Protein AF-A0A521Y8U2-F1 (afdb_monomer_lite)

Radius of gyration: 32.82 Å; chains: 1; bounding box: 102×71×73 Å

Sequence (240 aa):
MGIAAGAPAGLRVGASSNPREAGLLPSRQAVTSGGVRGSPVNWVDLVIVAIIAWSAFRAFRTGLIRELTALVAVIAGIFLAGALSDDLAANLDFLVEDQQTRNLAAFVAIFAGTLIVGQVLSAVMSDVAGLLLLGPLDHIAGAIFGLVQGVLIVQVLLIAVAVFPAAVSVSRAADDSRLAQFFMDSLPSVDRLLPQRFRDAAGQLDRWRELTSHLQPIPTQEQILPGVPKGQATPTAQPR

Structure (mmCIF, N/CA/C/O backbone):
data_AF-A0A521Y8U2-F1
#
_entry.id   AF-A0A521Y8U2-F1
#
loop_
_atom_site.group_PDB
_atom_site.id
_atom_site.type_symbol
_atom_site.label_atom_id
_atom_site.label_alt_id
_atom_site.label_comp_id
_atom_site.label_asym_id
_atom_site.label_entity_id
_atom_site.label_seq_id
_atom_site.pdbx_PDB_ins_code
_atom_site.Cartn_x
_atom_site.Cartn_y
_atom_site.Cartn_z
_atom_site.occupancy
_atom_site.B_iso_or_equiv
_atom_site.auth_seq_id
_atom_site.auth_comp_id
_atom_site.auth_asym_id
_atom_site.auth_atom_id
_atom_site.pdbx_PDB_model_num
ATOM 1 N N . MET A 1 1 ? 82.838 -50.869 -51.036 1.00 44.56 1 MET A N 1
ATOM 2 C CA . MET A 1 1 ? 82.860 -50.514 -49.598 1.00 44.56 1 MET A CA 1
ATOM 3 C C . MET A 1 1 ? 81.402 -50.337 -49.196 1.00 44.56 1 MET A C 1
ATOM 5 O O . MET A 1 1 ? 80.800 -49.395 -49.673 1.00 44.56 1 MET A O 1
ATOM 9 N N . GLY A 1 2 ? 80.694 -51.299 -48.595 1.00 43.28 2 GLY A N 1
ATOM 10 C CA . GLY A 1 2 ? 81.022 -52.024 -47.359 1.00 43.28 2 GLY A CA 1
ATOM 11 C C . GLY A 1 2 ? 80.845 -51.059 -46.172 1.00 43.28 2 GLY A C 1
ATOM 12 O O . GLY A 1 2 ? 81.476 -50.017 -46.204 1.00 43.28 2 GLY A O 1
ATOM 13 N N . ILE A 1 3 ? 80.046 -51.285 -45.127 1.00 46.16 3 ILE A N 1
ATOM 14 C CA . ILE A 1 3 ? 79.476 -52.516 -44.572 1.00 46.16 3 ILE A CA 1
ATOM 15 C C . ILE A 1 3 ? 78.247 -52.169 -43.695 1.00 46.16 3 ILE A C 1
ATOM 17 O O . ILE A 1 3 ? 78.208 -51.119 -43.065 1.00 46.16 3 ILE A O 1
ATOM 21 N N . ALA A 1 4 ? 77.271 -53.083 -43.734 1.00 42.34 4 ALA A N 1
ATOM 22 C CA . ALA A 1 4 ? 76.348 -53.589 -42.703 1.00 42.34 4 ALA A CA 1
ATOM 23 C C . ALA A 1 4 ? 76.324 -52.910 -41.307 1.00 42.34 4 ALA A C 1
ATOM 25 O O . ALA A 1 4 ? 77.351 -52.602 -40.721 1.00 42.34 4 ALA A O 1
ATOM 26 N N . ALA A 1 5 ? 75.135 -52.611 -40.774 1.00 52.03 5 ALA A N 1
ATOM 27 C CA . ALA A 1 5 ? 74.344 -53.489 -39.891 1.00 52.03 5 ALA A CA 1
ATOM 28 C C . ALA A 1 5 ? 75.012 -53.788 -38.536 1.00 52.03 5 ALA A C 1
ATOM 30 O O . ALA A 1 5 ? 76.056 -54.427 -38.469 1.00 52.03 5 ALA A O 1
ATOM 31 N N . GLY A 1 6 ? 74.345 -53.388 -37.451 1.00 41.06 6 GLY A N 1
ATOM 32 C CA . GLY A 1 6 ? 74.785 -53.692 -36.092 1.00 41.06 6 GLY A CA 1
ATOM 33 C C . GLY A 1 6 ? 73.794 -53.236 -35.027 1.00 41.06 6 GLY A C 1
ATOM 34 O O . GLY A 1 6 ? 74.057 -52.278 -34.311 1.00 41.06 6 GLY A O 1
ATOM 35 N N . ALA A 1 7 ? 72.661 -53.932 -34.916 1.00 54.72 7 ALA A N 1
ATOM 36 C CA . ALA A 1 7 ? 71.981 -54.083 -33.631 1.00 54.72 7 ALA A CA 1
ATOM 37 C C . ALA A 1 7 ? 72.705 -55.180 -32.827 1.00 54.72 7 ALA A C 1
ATOM 39 O O . ALA A 1 7 ? 73.089 -56.198 -33.406 1.00 54.72 7 ALA A O 1
ATOM 40 N N . PRO A 1 8 ? 72.908 -54.987 -31.517 1.00 54.44 8 PRO A N 1
ATOM 41 C CA . PRO A 1 8 ? 72.405 -55.965 -30.543 1.00 54.44 8 PRO A CA 1
ATOM 42 C C . PRO A 1 8 ? 71.780 -55.256 -29.323 1.00 54.44 8 PRO A C 1
ATOM 44 O O . PRO A 1 8 ? 72.271 -54.244 -28.844 1.00 54.44 8 PRO A O 1
ATOM 47 N N . ALA A 1 9 ? 70.569 -55.629 -28.918 1.00 48.88 9 ALA A N 1
ATOM 48 C CA . ALA A 1 9 ? 70.281 -56.709 -27.971 1.00 48.88 9 ALA A CA 1
ATOM 49 C C . ALA A 1 9 ? 70.660 -56.378 -26.515 1.00 48.88 9 ALA A C 1
ATOM 51 O O . ALA A 1 9 ? 71.828 -56.311 -26.155 1.00 48.88 9 ALA A O 1
ATOM 52 N N . GLY A 1 10 ? 69.626 -56.310 -25.671 1.00 47.53 10 GLY A N 1
ATOM 53 C CA . GLY A 1 10 ? 69.728 -56.664 -24.259 1.00 47.53 10 GLY A CA 1
ATOM 54 C C . GLY A 1 10 ? 69.694 -55.503 -23.274 1.00 47.53 10 GLY A C 1
ATOM 55 O O . GLY A 1 10 ? 70.733 -55.068 -22.806 1.00 47.53 10 GLY A O 1
ATOM 56 N N . LEU A 1 11 ? 68.493 -55.130 -22.823 1.00 48.47 11 LEU A N 1
ATOM 57 C CA . LEU A 1 11 ? 68.289 -54.903 -21.391 1.00 48.47 11 LEU A CA 1
ATOM 58 C C . LEU A 1 11 ? 66.843 -55.248 -21.002 1.00 48.47 11 LEU A C 1
ATOM 60 O O . LEU A 1 11 ? 65.928 -54.433 -21.045 1.00 48.47 11 LEU A O 1
ATOM 64 N N . ARG A 1 12 ? 66.644 -56.518 -20.639 1.00 55.03 12 ARG A N 1
ATOM 65 C CA . ARG A 1 12 ? 65.553 -56.954 -19.766 1.00 55.03 12 ARG A CA 1
ATOM 66 C C . ARG A 1 12 ? 66.009 -56.717 -18.330 1.00 55.03 12 ARG A C 1
ATOM 68 O O . ARG A 1 12 ? 66.769 -57.538 -17.840 1.00 55.03 12 ARG A O 1
ATOM 75 N N . VAL A 1 13 ? 65.532 -55.674 -17.656 1.00 57.41 13 VAL A N 1
ATOM 76 C CA . VAL A 1 13 ? 65.447 -55.618 -16.184 1.00 57.41 13 VAL A CA 1
ATOM 77 C C . VAL A 1 13 ? 64.330 -54.639 -15.834 1.00 57.41 13 VAL A C 1
ATOM 79 O O . VAL A 1 13 ? 64.362 -53.502 -16.287 1.00 57.41 13 VAL A O 1
ATOM 82 N N . GLY A 1 14 ? 63.357 -55.069 -15.026 1.00 46.09 14 GLY A N 1
ATOM 83 C CA . GLY A 1 14 ? 62.438 -54.133 -14.376 1.00 46.09 14 GLY A CA 1
ATOM 84 C C . GLY A 1 14 ? 60.982 -54.558 -14.241 1.00 46.09 14 GLY A C 1
ATOM 85 O O . GLY A 1 14 ? 60.123 -53.692 -14.150 1.00 46.09 14 GLY A O 1
ATOM 86 N N . ALA A 1 15 ? 60.679 -55.856 -14.172 1.00 50.66 15 ALA A N 1
ATOM 87 C CA . ALA A 1 15 ? 59.484 -56.277 -13.449 1.00 50.66 15 ALA A CA 1
ATOM 88 C C . ALA A 1 15 ? 59.708 -55.987 -11.952 1.00 50.66 15 ALA A C 1
ATOM 90 O O . ALA A 1 15 ? 60.232 -56.824 -11.224 1.00 50.66 15 ALA A O 1
ATOM 91 N N . SER A 1 16 ? 59.362 -54.778 -11.508 1.00 46.69 16 SER A N 1
ATOM 92 C CA . SER A 1 16 ? 59.125 -54.480 -10.095 1.00 46.69 16 SER A CA 1
ATOM 93 C C . SER A 1 16 ? 57.618 -54.474 -9.886 1.00 46.69 16 SER A C 1
ATOM 95 O O . SER A 1 16 ? 56.953 -53.442 -9.894 1.00 46.69 16 SER A O 1
ATOM 97 N N . SER A 1 17 ? 57.067 -55.678 -9.767 1.00 53.84 17 SER A N 1
ATOM 98 C CA . SER A 1 17 ? 55.794 -55.905 -9.101 1.00 53.84 17 SER A CA 1
ATOM 99 C C . SER A 1 17 ? 55.984 -55.524 -7.636 1.00 53.84 17 SER A C 1
ATOM 101 O O . SER A 1 17 ? 56.474 -56.335 -6.851 1.00 53.84 17 SER A O 1
ATOM 103 N N . ASN A 1 18 ? 55.665 -54.284 -7.276 1.00 49.38 18 ASN A N 1
ATOM 104 C CA . ASN A 1 18 ? 55.601 -53.869 -5.883 1.00 49.38 18 ASN A CA 1
ATOM 105 C C . ASN A 1 18 ? 54.194 -54.189 -5.340 1.00 49.38 18 ASN A C 1
ATOM 107 O O . ASN A 1 18 ? 53.246 -53.507 -5.719 1.00 49.38 18 ASN A O 1
ATOM 111 N N . PRO A 1 19 ? 54.008 -55.181 -4.447 1.00 57.91 19 PRO A N 1
ATOM 112 C CA . PRO A 1 19 ? 52.699 -55.509 -3.879 1.00 57.91 19 PRO A CA 1
ATOM 113 C C . PRO A 1 19 ? 52.304 -54.584 -2.712 1.00 57.91 19 PRO A C 1
ATOM 115 O O . PRO A 1 19 ? 51.353 -54.873 -1.994 1.00 57.91 19 PRO A O 1
ATOM 118 N N . ARG A 1 20 ? 53.034 -53.484 -2.478 1.00 52.94 20 ARG A N 1
ATOM 119 C CA . ARG A 1 20 ? 52.815 -52.566 -1.344 1.00 52.94 20 ARG A CA 1
ATOM 120 C C . ARG A 1 20 ? 51.896 -51.380 -1.642 1.00 52.94 20 ARG A C 1
ATOM 122 O O . ARG A 1 20 ? 51.814 -50.473 -0.826 1.00 52.94 20 ARG A O 1
ATOM 129 N N . GLU A 1 21 ? 51.170 -51.410 -2.756 1.00 52.41 21 GLU A N 1
ATOM 130 C CA . GLU A 1 21 ? 49.983 -50.559 -2.955 1.00 52.41 21 GLU A CA 1
ATOM 131 C C . GLU A 1 21 ? 48.679 -51.289 -2.575 1.00 52.41 21 GLU A C 1
ATOM 133 O O . GLU A 1 21 ? 47.577 -50.771 -2.739 1.00 52.41 21 GLU A O 1
ATOM 138 N N . ALA A 1 22 ? 48.793 -52.487 -1.990 1.00 55.47 22 ALA A N 1
ATOM 139 C CA . ALA A 1 22 ? 47.724 -53.112 -1.227 1.00 55.47 22 ALA A CA 1
ATOM 140 C C . ALA A 1 22 ? 47.644 -52.462 0.163 1.00 55.47 22 ALA A C 1
ATOM 142 O O . ALA A 1 22 ? 48.232 -52.942 1.129 1.00 55.47 22 ALA A O 1
ATOM 143 N N . GLY A 1 23 ? 46.913 -51.353 0.251 1.00 56.72 23 GLY A N 1
ATOM 144 C CA . GLY A 1 23 ? 46.530 -50.765 1.530 1.00 56.72 23 GLY A CA 1
ATOM 145 C C . GLY A 1 23 ? 46.793 -49.276 1.605 1.00 56.72 23 GLY A C 1
ATOM 146 O O . GLY A 1 23 ? 47.809 -48.865 2.143 1.00 56.72 23 GLY A O 1
ATOM 147 N N . LEU A 1 24 ? 45.834 -48.496 1.103 1.00 50.84 24 LEU A N 1
ATOM 148 C CA . LEU A 1 24 ? 45.362 -47.238 1.690 1.00 50.84 24 LEU A CA 1
ATOM 149 C C . LEU A 1 24 ? 44.092 -46.831 0.933 1.00 50.84 24 LEU A C 1
ATOM 151 O O . LEU A 1 24 ? 44.055 -45.886 0.153 1.00 50.84 24 LEU A O 1
ATOM 155 N N . LEU A 1 25 ? 43.025 -47.584 1.190 1.00 59.09 25 LEU A N 1
ATOM 156 C CA . LEU A 1 25 ? 41.655 -47.125 0.988 1.00 59.09 25 LEU A CA 1
ATOM 157 C C . LEU A 1 25 ? 41.144 -46.648 2.356 1.00 59.09 25 LEU A C 1
ATOM 159 O O . LEU A 1 25 ? 40.490 -47.431 3.047 1.00 59.09 25 LEU A O 1
ATOM 163 N N . PRO A 1 26 ? 41.416 -45.407 2.802 1.00 52.75 26 PRO A N 1
ATOM 164 C CA . PRO A 1 26 ? 40.577 -44.792 3.803 1.00 52.75 26 PRO A CA 1
ATOM 165 C C . PRO A 1 26 ? 39.400 -44.106 3.101 1.00 52.75 26 PRO A C 1
ATOM 167 O O . PRO A 1 26 ? 39.537 -43.115 2.390 1.00 52.75 26 PRO A O 1
ATOM 170 N N . SER A 1 27 ? 38.224 -44.658 3.381 1.00 52.47 27 SER A N 1
ATOM 171 C CA . SER A 1 27 ? 37.026 -43.873 3.670 1.00 52.47 27 SER A CA 1
ATOM 172 C C . SER A 1 27 ? 36.307 -43.233 2.480 1.00 52.47 27 SER A C 1
ATOM 174 O O . SER A 1 27 ? 36.381 -42.035 2.215 1.00 52.47 27 SER A O 1
ATOM 176 N N . ARG A 1 28 ? 35.383 -44.025 1.913 1.00 60.38 28 ARG A N 1
ATOM 177 C CA . ARG A 1 28 ? 34.007 -43.533 1.725 1.00 60.38 28 ARG A CA 1
ATOM 178 C C . ARG A 1 28 ? 33.637 -42.641 2.921 1.00 60.38 28 ARG A C 1
ATOM 180 O O . ARG A 1 28 ? 33.834 -43.061 4.055 1.00 60.38 28 ARG A O 1
ATOM 187 N N . GLN A 1 29 ? 33.000 -41.507 2.634 1.00 54.56 29 GLN A N 1
ATOM 188 C CA . GLN A 1 29 ? 32.433 -40.530 3.576 1.00 54.56 29 GLN A CA 1
ATOM 189 C C . GLN A 1 29 ? 33.350 -39.358 3.960 1.00 54.56 29 GLN A C 1
ATOM 191 O O . GLN A 1 29 ? 33.829 -39.232 5.077 1.00 54.56 29 GLN A O 1
ATOM 196 N N . ALA A 1 30 ? 33.425 -38.397 3.045 1.00 47.88 30 ALA A N 1
ATOM 197 C CA . ALA A 1 30 ? 33.094 -37.022 3.395 1.00 47.88 30 ALA A CA 1
ATOM 198 C C . ALA A 1 30 ? 32.020 -36.538 2.414 1.00 47.88 30 ALA A C 1
ATOM 200 O O . ALA A 1 30 ? 32.200 -35.599 1.647 1.00 47.88 30 ALA A O 1
ATOM 201 N N . VAL A 1 31 ? 30.867 -37.215 2.458 1.00 53.53 31 VAL A N 1
ATOM 202 C CA . VAL A 1 31 ? 29.588 -36.526 2.282 1.00 53.53 31 VAL A CA 1
ATOM 203 C C . VAL A 1 31 ? 29.514 -35.587 3.481 1.00 53.53 31 VAL A C 1
ATOM 205 O O . VAL A 1 31 ? 28.915 -35.905 4.505 1.00 53.53 31 VAL A O 1
ATOM 208 N N . THR A 1 32 ? 30.241 -34.471 3.424 1.00 48.62 32 THR A N 1
ATOM 209 C CA . THR A 1 32 ? 29.887 -33.341 4.257 1.00 48.62 32 THR A CA 1
ATOM 210 C C . THR A 1 32 ? 28.539 -32.942 3.715 1.00 48.62 32 THR A C 1
ATOM 212 O O . THR A 1 32 ? 28.412 -32.461 2.591 1.00 48.62 32 THR A O 1
ATOM 215 N N . SER A 1 33 ? 27.516 -33.298 4.484 1.00 49.91 33 SER A N 1
ATOM 216 C CA . SER A 1 33 ? 26.191 -32.730 4.417 1.00 49.91 33 SER A CA 1
ATOM 217 C C . SER A 1 33 ? 26.365 -31.236 4.190 1.00 49.91 33 SER A C 1
ATOM 219 O O . SER A 1 33 ? 26.633 -30.484 5.128 1.00 49.91 33 SER A O 1
ATOM 221 N N . GLY A 1 34 ? 26.316 -30.827 2.918 1.00 44.22 34 GLY A N 1
ATOM 222 C CA . GLY A 1 34 ? 26.163 -29.445 2.525 1.00 44.22 34 GLY A CA 1
ATOM 223 C C . GLY A 1 34 ? 24.901 -29.048 3.241 1.00 44.22 34 GLY A C 1
ATOM 224 O O . GLY A 1 34 ? 23.846 -29.610 2.949 1.00 44.22 34 GLY A O 1
ATOM 225 N N . GLY A 1 35 ? 25.097 -28.264 4.302 1.00 43.69 35 GLY A N 1
ATOM 226 C CA . GLY A 1 35 ? 24.120 -28.096 5.355 1.00 43.69 35 GLY A CA 1
ATOM 227 C C . GLY A 1 35 ? 22.765 -27.769 4.772 1.00 43.69 35 GLY A C 1
ATOM 228 O O . GLY A 1 35 ? 22.657 -27.300 3.639 1.00 43.69 35 GLY A O 1
ATOM 229 N N . VAL A 1 36 ? 21.738 -27.990 5.581 1.00 51.97 36 VAL A N 1
ATOM 230 C CA . VAL A 1 36 ? 20.443 -27.348 5.413 1.00 51.97 36 VAL A CA 1
ATOM 231 C C . VAL A 1 36 ? 20.705 -25.844 5.251 1.00 51.97 36 VAL A C 1
ATOM 233 O O . VAL A 1 36 ? 20.705 -25.088 6.217 1.00 51.97 36 VAL A O 1
ATOM 236 N N . ARG A 1 37 ? 20.994 -25.392 4.024 1.00 52.31 37 ARG A N 1
ATOM 237 C CA . ARG A 1 37 ? 20.845 -24.013 3.614 1.00 52.31 37 ARG A CA 1
ATOM 238 C C . ARG A 1 37 ? 19.339 -23.891 3.618 1.00 52.31 37 ARG A C 1
ATOM 240 O O . ARG A 1 37 ? 18.692 -24.178 2.615 1.00 52.31 37 ARG A O 1
ATOM 247 N N . GLY A 1 38 ? 18.774 -23.574 4.785 1.00 51.84 38 GLY A N 1
ATOM 248 C CA . GLY A 1 38 ? 17.487 -22.904 4.807 1.00 51.84 38 GLY A CA 1
ATOM 249 C C . GLY A 1 38 ? 17.629 -21.819 3.757 1.00 51.84 38 GLY A C 1
ATOM 250 O O . GLY A 1 38 ? 18.583 -21.043 3.839 1.00 51.84 38 GLY A O 1
ATOM 251 N N . SER A 1 39 ? 16.836 -21.915 2.689 1.00 61.16 39 SER A N 1
ATOM 252 C CA . SER A 1 39 ? 16.869 -20.978 1.568 1.00 61.16 39 SER A CA 1
ATOM 253 C C . SER A 1 39 ? 17.020 -19.585 2.174 1.00 61.16 39 SER A C 1
ATOM 255 O O . SER A 1 39 ? 16.144 -19.236 2.974 1.00 61.16 39 SER A O 1
ATOM 257 N N . PRO A 1 40 ? 18.160 -18.889 1.963 1.00 67.38 40 PRO A N 1
ATOM 258 C CA . PRO A 1 40 ? 18.440 -17.651 2.673 1.00 67.38 40 PRO A CA 1
ATOM 259 C C . PRO A 1 40 ? 17.230 -16.756 2.475 1.00 67.38 40 PRO A C 1
ATOM 261 O O . PRO A 1 40 ? 16.800 -16.579 1.337 1.00 67.38 40 PRO A O 1
ATOM 264 N N . VAL A 1 41 ? 16.627 -16.318 3.586 1.00 67.00 41 VAL A N 1
ATOM 265 C CA . VAL A 1 41 ? 15.416 -15.496 3.561 1.00 67.00 41 VAL A CA 1
ATOM 266 C C . VAL A 1 41 ? 15.619 -14.397 2.533 1.00 67.00 41 VAL A C 1
ATOM 268 O O . VAL A 1 41 ? 16.603 -13.653 2.600 1.00 67.00 41 VAL A O 1
ATOM 271 N N . ASN A 1 42 ? 14.757 -14.373 1.519 1.00 82.00 42 ASN A N 1
ATOM 272 C CA . ASN A 1 42 ? 14.930 -13.431 0.435 1.00 82.00 42 ASN A CA 1
ATOM 273 C C . ASN A 1 42 ? 14.724 -12.028 1.017 1.00 82.00 42 ASN A C 1
ATOM 275 O O . ASN A 1 42 ? 13.844 -11.811 1.852 1.00 82.00 42 ASN A O 1
ATOM 279 N N . TRP A 1 43 ? 15.539 -11.062 0.607 1.00 82.94 43 TRP A N 1
ATOM 280 C CA . TRP A 1 43 ? 15.374 -9.685 1.065 1.00 82.94 43 TRP A CA 1
ATOM 281 C C . TRP A 1 43 ? 13.984 -9.137 0.688 1.00 82.94 43 TRP A C 1
ATOM 283 O O . TRP A 1 43 ? 13.432 -8.332 1.434 1.00 82.94 43 TRP A O 1
ATOM 293 N N . VAL A 1 44 ? 13.379 -9.639 -0.398 1.00 81.56 44 VAL A N 1
ATOM 294 C CA . VAL A 1 44 ? 11.985 -9.357 -0.775 1.00 81.56 44 VAL A CA 1
ATOM 295 C C . VAL A 1 44 ? 11.005 -9.899 0.266 1.00 81.56 44 VAL A C 1
ATOM 297 O O . VAL A 1 44 ? 10.099 -9.173 0.665 1.00 81.56 44 VAL A O 1
ATOM 300 N N . ASP A 1 45 ? 11.215 -11.116 0.782 1.00 85.00 45 ASP A N 1
ATOM 301 C CA . ASP A 1 45 ? 10.374 -11.680 1.849 1.00 85.00 45 ASP A CA 1
ATOM 302 C C . ASP A 1 45 ? 10.420 -10.791 3.101 1.00 85.00 45 ASP A C 1
ATOM 304 O O . ASP A 1 45 ? 9.387 -10.509 3.711 1.00 85.00 45 ASP A O 1
ATOM 308 N N . LEU A 1 46 ? 11.611 -10.296 3.460 1.00 87.50 46 LEU A N 1
ATOM 309 C CA . LEU A 1 46 ? 11.789 -9.398 4.602 1.00 87.50 46 LEU A CA 1
ATOM 310 C C . LEU A 1 46 ? 11.044 -8.070 4.403 1.00 87.50 46 LEU A C 1
ATOM 312 O O . LEU A 1 46 ? 10.392 -7.592 5.332 1.00 87.50 46 LEU A O 1
ATOM 316 N N . VAL A 1 47 ? 11.109 -7.490 3.201 1.00 88.50 47 VAL A N 1
ATOM 317 C CA . VAL A 1 47 ? 10.393 -6.250 2.859 1.00 88.50 47 VAL A CA 1
ATOM 318 C C . VAL A 1 47 ? 8.879 -6.459 2.899 1.00 88.50 47 VAL A C 1
ATOM 320 O O . VAL A 1 47 ? 8.171 -5.640 3.484 1.00 88.50 47 VAL A O 1
ATOM 323 N N . ILE A 1 48 ? 8.377 -7.567 2.349 1.00 88.62 48 ILE A N 1
ATOM 324 C CA . ILE A 1 48 ? 6.950 -7.919 2.377 1.00 88.62 48 ILE A CA 1
ATOM 325 C C . ILE A 1 48 ? 6.450 -8.005 3.821 1.00 88.62 48 ILE A C 1
ATOM 327 O O . ILE A 1 48 ? 5.470 -7.349 4.186 1.00 88.62 48 ILE A O 1
ATOM 331 N N . VAL A 1 49 ? 7.149 -8.774 4.660 1.00 90.88 49 VAL A N 1
ATOM 332 C CA . VAL A 1 49 ? 6.790 -8.931 6.074 1.00 90.88 49 VAL A CA 1
ATOM 333 C C . VAL A 1 49 ? 6.852 -7.588 6.799 1.00 90.88 49 VAL A C 1
ATOM 335 O O . VAL A 1 49 ? 5.947 -7.280 7.572 1.00 90.88 49 VAL A O 1
ATOM 338 N N . ALA A 1 50 ? 7.866 -6.762 6.524 1.00 92.81 50 ALA A N 1
ATOM 339 C CA . ALA A 1 50 ? 7.994 -5.440 7.125 1.00 92.81 50 ALA A CA 1
ATOM 340 C C . ALA A 1 50 ? 6.817 -4.519 6.765 1.00 92.81 50 ALA A C 1
ATOM 342 O O . ALA A 1 50 ? 6.262 -3.877 7.657 1.00 92.81 50 ALA A O 1
ATOM 343 N N . ILE A 1 51 ? 6.393 -4.484 5.496 1.00 93.00 51 ILE A N 1
ATOM 344 C CA . ILE A 1 51 ? 5.252 -3.669 5.046 1.00 93.00 51 ILE A CA 1
ATOM 345 C C . ILE A 1 51 ? 3.959 -4.125 5.729 1.00 93.00 51 ILE A C 1
ATOM 347 O O . ILE A 1 51 ? 3.225 -3.297 6.274 1.00 93.00 51 ILE A O 1
ATOM 351 N N . ILE A 1 52 ? 3.689 -5.434 5.742 1.00 92.62 52 ILE A N 1
ATOM 352 C CA . ILE A 1 52 ? 2.469 -5.992 6.343 1.00 92.62 52 ILE A CA 1
ATOM 353 C C . ILE A 1 52 ? 2.448 -5.736 7.854 1.00 92.62 52 ILE A C 1
ATOM 355 O O . ILE A 1 52 ? 1.451 -5.238 8.381 1.00 92.62 52 ILE A O 1
ATOM 359 N N . ALA A 1 53 ? 3.553 -6.025 8.546 1.00 93.75 53 ALA A N 1
ATOM 360 C CA . ALA A 1 53 ? 3.668 -5.822 9.986 1.00 93.75 53 ALA A CA 1
ATOM 361 C C . ALA A 1 53 ? 3.530 -4.340 10.361 1.00 93.75 53 ALA A C 1
ATOM 363 O O . ALA A 1 53 ? 2.812 -4.006 11.305 1.00 93.75 53 ALA A O 1
ATOM 364 N N . TRP A 1 54 ? 4.166 -3.446 9.599 1.00 94.25 54 TRP A N 1
ATOM 365 C CA . TRP A 1 54 ? 4.052 -2.006 9.810 1.00 94.25 54 TRP A CA 1
ATOM 366 C C . TRP A 1 54 ? 2.622 -1.506 9.593 1.00 94.25 54 TRP A C 1
ATOM 368 O O . TRP A 1 54 ? 2.104 -0.758 10.424 1.00 94.25 54 TRP A O 1
ATOM 378 N N . SER A 1 55 ? 1.962 -1.953 8.520 1.00 92.69 55 SER A N 1
ATOM 379 C CA . SER A 1 55 ? 0.575 -1.587 8.217 1.00 92.69 55 SER A CA 1
ATOM 380 C C . SER A 1 55 ? -0.373 -2.031 9.334 1.00 92.69 55 SER A C 1
ATOM 382 O O . SER A 1 55 ? -1.130 -1.217 9.864 1.00 92.69 55 SER A O 1
ATOM 384 N N . ALA A 1 56 ? -0.263 -3.285 9.779 1.00 91.81 56 ALA A N 1
ATOM 385 C CA . ALA A 1 56 ? -1.058 -3.822 10.881 1.00 91.81 56 ALA A CA 1
ATOM 386 C C . ALA A 1 56 ? -0.826 -3.068 12.197 1.00 91.81 56 ALA A C 1
ATOM 388 O O . ALA A 1 56 ? -1.777 -2.697 12.885 1.00 91.81 56 ALA A O 1
ATOM 389 N N . PHE A 1 57 ? 0.437 -2.804 12.537 1.00 93.31 57 PHE A N 1
ATOM 390 C CA . PHE A 1 57 ? 0.798 -2.101 13.765 1.00 93.31 57 PHE A CA 1
ATOM 391 C C . PHE A 1 57 ? 0.299 -0.656 13.777 1.00 93.31 57 PHE A C 1
ATOM 393 O O . PHE A 1 57 ? -0.231 -0.177 14.784 1.00 93.31 57 PHE A O 1
ATOM 400 N N . ARG A 1 58 ? 0.438 0.045 12.648 1.00 92.44 58 ARG A N 1
ATOM 401 C CA . ARG A 1 58 ? -0.088 1.400 12.485 1.00 92.44 58 ARG A CA 1
ATOM 402 C C . ARG A 1 58 ? -1.606 1.397 12.624 1.00 92.44 58 ARG A C 1
ATOM 404 O O . ARG A 1 58 ? -2.139 2.197 13.386 1.00 92.44 58 ARG A O 1
ATOM 411 N N . ALA A 1 59 ? -2.294 0.488 11.943 1.00 89.50 59 ALA A N 1
ATOM 412 C CA . ALA A 1 59 ? -3.747 0.399 11.982 1.00 89.50 59 ALA A CA 1
ATOM 413 C C . ALA A 1 59 ? -4.282 0.055 13.377 1.00 89.50 59 ALA A C 1
ATOM 415 O O . ALA A 1 59 ? -5.248 0.668 13.829 1.00 89.50 59 ALA A O 1
ATOM 416 N N . PHE A 1 60 ? -3.588 -0.823 14.109 1.00 89.25 60 PHE A N 1
ATOM 417 C CA . PHE A 1 60 ? -3.896 -1.107 15.510 1.00 89.25 60 PHE A CA 1
ATOM 418 C C . PHE A 1 60 ? -3.904 0.165 16.361 1.00 89.25 60 PHE A C 1
ATOM 420 O O . PHE A 1 60 ? -4.806 0.358 17.162 1.00 89.25 60 PHE A O 1
ATOM 427 N N . ARG A 1 61 ? -2.931 1.065 16.167 1.00 88.31 61 ARG A N 1
ATOM 428 C CA . ARG A 1 61 ? -2.855 2.342 16.903 1.00 88.31 61 ARG A CA 1
ATOM 429 C C . ARG A 1 61 ? -3.886 3.378 16.465 1.00 88.31 61 ARG A C 1
ATOM 431 O O . ARG A 1 61 ? -4.088 4.355 17.176 1.00 88.31 61 ARG A O 1
ATOM 438 N N . THR A 1 62 ? -4.443 3.218 15.271 1.00 82.62 62 THR A N 1
ATOM 439 C CA . THR A 1 62 ? -5.218 4.265 14.603 1.00 82.62 62 THR A CA 1
ATOM 440 C C . THR A 1 62 ? -6.729 4.006 14.667 1.00 82.62 62 THR A C 1
ATOM 442 O O . THR A 1 62 ? -7.501 4.960 14.596 1.00 82.62 62 THR A O 1
ATOM 445 N N . GLY A 1 63 ? -7.143 2.747 14.839 1.00 86.50 63 GLY A N 1
ATOM 446 C CA . GLY A 1 63 ? -8.549 2.352 14.956 1.00 86.50 63 GLY A CA 1
ATOM 447 C C . GLY A 1 63 ? -9.207 1.989 13.620 1.00 86.50 63 GLY A C 1
ATOM 448 O O . GLY A 1 63 ? -8.657 2.234 12.540 1.00 86.50 63 GLY A O 1
ATOM 449 N N . LEU A 1 64 ? -10.399 1.391 13.684 1.00 86.31 64 LEU A N 1
ATOM 450 C CA . LEU A 1 64 ? -11.079 0.778 12.536 1.00 86.31 64 LEU A CA 1
ATOM 451 C C . LEU A 1 64 ? -11.499 1.798 11.475 1.00 86.31 64 LEU A C 1
ATOM 453 O O . LEU A 1 64 ? -11.259 1.601 10.288 1.00 86.31 64 LEU A O 1
ATOM 457 N N . ILE A 1 65 ? -12.149 2.886 11.885 1.00 83.88 65 ILE A N 1
ATOM 458 C CA . ILE A 1 65 ? -12.786 3.838 10.954 1.00 83.88 65 ILE A CA 1
ATOM 459 C C . ILE A 1 65 ? -11.748 4.548 10.093 1.00 83.88 65 ILE A C 1
ATOM 461 O O . ILE A 1 65 ? -11.913 4.731 8.880 1.00 83.88 65 ILE A O 1
ATOM 465 N N . ARG A 1 66 ? -10.636 4.903 10.733 1.00 85.12 66 ARG A N 1
ATOM 466 C CA . ARG A 1 66 ? -9.510 5.521 10.062 1.00 85.12 66 ARG A CA 1
ATOM 467 C C . ARG A 1 66 ? -8.899 4.538 9.055 1.00 85.12 66 ARG A C 1
ATOM 469 O O . ARG A 1 66 ? -8.652 4.911 7.906 1.00 85.12 66 ARG A O 1
ATOM 476 N N . GLU A 1 67 ? -8.772 3.266 9.424 1.00 90.44 67 GLU A N 1
ATOM 477 C CA . GLU A 1 67 ? -8.258 2.234 8.522 1.00 90.44 67 GLU A CA 1
ATOM 478 C C . GLU A 1 67 ? -9.199 1.911 7.352 1.00 90.44 67 GLU A C 1
ATOM 480 O O . GLU A 1 67 ? -8.730 1.761 6.230 1.00 90.44 67 GLU A O 1
ATOM 485 N N . LEU A 1 68 ? -10.519 1.892 7.552 1.00 87.62 68 LEU A N 1
ATOM 486 C CA . LEU A 1 68 ? -11.489 1.711 6.462 1.00 87.62 68 LEU A CA 1
ATOM 487 C C . LEU A 1 68 ? -11.349 2.794 5.387 1.00 87.62 68 LEU A C 1
ATOM 489 O O . LEU A 1 68 ? -11.379 2.504 4.192 1.00 87.62 68 LEU A O 1
ATOM 493 N N . THR A 1 69 ? -11.145 4.042 5.808 1.00 88.62 69 THR A N 1
ATOM 494 C CA . THR A 1 69 ? -10.928 5.161 4.880 1.00 88.62 69 THR A CA 1
ATOM 495 C C . THR A 1 69 ? -9.598 5.016 4.137 1.00 88.62 69 THR A C 1
ATOM 497 O O . THR A 1 69 ? -9.525 5.257 2.932 1.00 88.62 69 THR A O 1
ATOM 500 N N . ALA A 1 70 ? -8.546 4.580 4.837 1.00 89.19 70 ALA A N 1
ATOM 501 C CA . ALA A 1 70 ? -7.241 4.328 4.232 1.00 89.19 70 ALA A CA 1
ATOM 502 C C . ALA A 1 70 ? -7.291 3.156 3.231 1.00 89.19 70 ALA A C 1
ATOM 504 O O . ALA A 1 70 ? -6.699 3.240 2.155 1.00 89.19 70 ALA A O 1
ATOM 505 N N . LEU A 1 71 ? -8.096 2.128 3.507 1.00 88.62 71 LEU A N 1
ATOM 506 C CA . LEU A 1 71 ? -8.334 1.013 2.594 1.00 88.62 71 LEU A CA 1
ATOM 507 C C . LEU A 1 71 ? -9.019 1.469 1.298 1.00 88.62 71 LEU A C 1
ATOM 509 O O . LEU A 1 71 ? -8.611 1.072 0.207 1.00 88.62 71 LEU A O 1
ATOM 513 N N . VAL A 1 72 ? -10.023 2.346 1.395 1.00 88.75 72 VAL A N 1
ATOM 514 C CA . VAL A 1 72 ? -10.647 2.963 0.211 1.00 88.75 72 VAL A CA 1
ATOM 515 C C . VAL A 1 72 ? -9.615 3.758 -0.589 1.00 88.75 72 VAL A C 1
ATOM 517 O O . VAL A 1 72 ? -9.617 3.698 -1.818 1.00 88.75 72 VAL A O 1
ATOM 520 N N . ALA A 1 73 ? -8.693 4.450 0.084 1.00 90.75 73 ALA A N 1
ATOM 521 C CA . ALA A 1 73 ? -7.614 5.161 -0.588 1.00 90.75 73 ALA A CA 1
ATOM 522 C C . ALA A 1 73 ? -6.603 4.226 -1.270 1.00 90.75 73 ALA A C 1
ATOM 524 O O . ALA A 1 73 ? -6.122 4.571 -2.346 1.00 90.75 73 ALA A O 1
ATOM 525 N N . VAL A 1 74 ? -6.319 3.038 -0.716 1.00 90.81 74 VAL A N 1
ATOM 526 C CA . VAL A 1 74 ? -5.538 2.003 -1.421 1.00 90.81 74 VAL A CA 1
ATOM 527 C C . VAL A 1 74 ? -6.230 1.631 -2.723 1.00 90.81 74 VAL A C 1
ATOM 529 O O . VAL A 1 74 ? -5.601 1.671 -3.778 1.00 90.81 74 VAL A O 1
ATOM 532 N N . ILE A 1 75 ? -7.529 1.324 -2.666 1.00 86.88 75 ILE A N 1
ATOM 533 C CA . ILE A 1 75 ? -8.309 0.964 -3.853 1.00 86.88 75 ILE A CA 1
ATOM 534 C C . ILE A 1 75 ? -8.254 2.105 -4.871 1.00 86.88 75 ILE A C 1
ATOM 536 O O . ILE A 1 75 ? -7.841 1.882 -6.005 1.00 86.88 75 ILE A O 1
ATOM 540 N N . ALA A 1 76 ? -8.584 3.334 -4.466 1.00 87.44 76 ALA A N 1
ATOM 541 C CA . ALA A 1 76 ? -8.514 4.510 -5.332 1.00 87.44 76 ALA A CA 1
ATOM 542 C C . ALA A 1 76 ? -7.111 4.710 -5.928 1.00 87.44 76 ALA A C 1
ATOM 544 O O . ALA A 1 76 ? -6.991 4.982 -7.120 1.00 87.44 76 ALA A O 1
ATOM 545 N N . GLY A 1 77 ? -6.059 4.499 -5.134 1.00 88.75 77 GLY A N 1
ATOM 546 C CA . GLY A 1 77 ? -4.666 4.566 -5.562 1.00 88.75 77 GLY A CA 1
ATOM 547 C C . GLY A 1 77 ? -4.332 3.577 -6.668 1.00 88.75 77 GLY A C 1
ATOM 548 O O . GLY A 1 77 ? -3.624 3.952 -7.594 1.00 88.75 77 GLY A O 1
ATOM 549 N N . ILE A 1 78 ? -4.879 2.358 -6.639 1.00 85.00 78 ILE A N 1
ATOM 550 C CA . ILE A 1 78 ? -4.702 1.377 -7.725 1.00 85.00 78 ILE A CA 1
ATOM 551 C C . ILE A 1 78 ? -5.268 1.928 -9.040 1.00 85.00 78 ILE A C 1
ATOM 553 O O . ILE A 1 78 ? -4.616 1.856 -10.084 1.00 85.00 78 ILE A O 1
ATOM 557 N N . PHE A 1 79 ? -6.471 2.511 -8.995 1.00 83.00 79 PHE A N 1
ATOM 5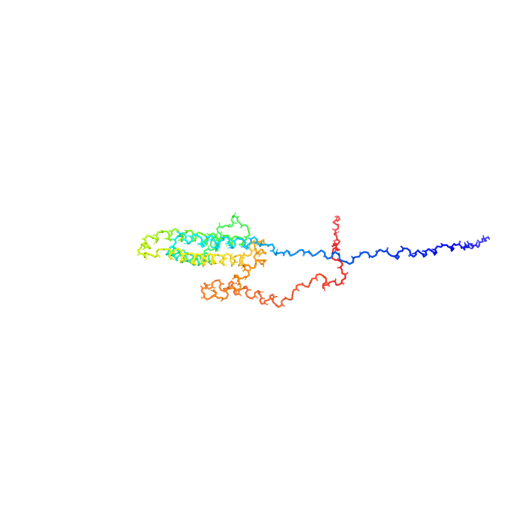58 C CA . PHE A 1 79 ? -7.100 3.100 -10.180 1.00 83.00 79 PHE A CA 1
ATOM 559 C C . PHE A 1 79 ? -6.354 4.338 -10.678 1.00 83.00 79 PHE A C 1
ATOM 561 O O . PHE A 1 79 ? -6.202 4.490 -11.889 1.00 83.00 79 PHE A O 1
ATOM 568 N N . LEU A 1 80 ? -5.918 5.211 -9.767 1.00 85.06 80 LEU A N 1
ATOM 569 C CA . LEU A 1 80 ? -5.234 6.459 -10.098 1.00 85.06 80 LEU A CA 1
ATOM 570 C C . LEU A 1 80 ? -3.833 6.193 -10.649 1.00 85.06 80 LEU A C 1
ATOM 572 O O . LEU A 1 80 ? -3.476 6.737 -11.690 1.00 85.06 80 LEU A O 1
ATOM 576 N N . ALA A 1 81 ? -3.076 5.301 -10.007 1.00 87.06 81 ALA A N 1
ATOM 577 C CA . ALA A 1 81 ? -1.748 4.906 -10.455 1.00 87.06 81 ALA A CA 1
ATOM 578 C C . ALA A 1 81 ? -1.800 4.260 -11.839 1.00 87.06 81 ALA A C 1
ATOM 580 O O . ALA A 1 81 ? -1.053 4.673 -12.714 1.00 87.06 81 ALA A O 1
ATOM 581 N N . GLY A 1 82 ? -2.737 3.338 -12.085 1.00 80.12 82 GLY A N 1
ATOM 582 C CA . GLY A 1 82 ? -2.908 2.729 -13.410 1.00 80.12 82 GLY A CA 1
ATOM 583 C C . GLY A 1 82 ? -3.553 3.637 -14.467 1.00 80.12 82 GLY A C 1
ATOM 584 O O . GLY A 1 82 ? -3.702 3.214 -15.609 1.00 80.12 82 GLY A O 1
ATOM 585 N N . ALA A 1 83 ? -4.016 4.837 -14.106 1.00 82.44 83 ALA A N 1
ATOM 586 C CA . ALA A 1 83 ? -4.550 5.816 -15.056 1.00 82.44 83 ALA A CA 1
ATOM 587 C C . ALA A 1 83 ? -3.535 6.897 -15.416 1.00 82.44 83 ALA A C 1
ATOM 589 O O . ALA A 1 83 ? -3.498 7.324 -16.560 1.00 82.44 83 ALA A O 1
ATOM 590 N N . LEU A 1 84 ? -2.756 7.345 -14.433 1.00 84.56 84 LEU A N 1
ATOM 591 C CA . LEU A 1 84 ? -1.864 8.494 -14.559 1.00 84.56 84 LEU A CA 1
ATOM 592 C C . LEU A 1 84 ? -0.393 8.088 -14.721 1.00 84.56 84 LEU A C 1
ATOM 594 O O . LEU A 1 84 ? 0.444 8.962 -14.933 1.00 84.56 84 LEU A O 1
ATOM 598 N N . SER A 1 85 ? -0.053 6.795 -14.598 1.00 85.56 85 SER A N 1
ATOM 599 C CA . SER A 1 85 ? 1.334 6.321 -14.709 1.00 85.56 85 SER A CA 1
ATOM 600 C C . SER A 1 85 ? 1.974 6.713 -16.028 1.00 85.56 85 SER A C 1
ATOM 602 O O . SER A 1 85 ? 3.123 7.137 -16.019 1.00 85.56 85 SER A O 1
ATOM 604 N N . ASP A 1 86 ? 1.239 6.612 -17.133 1.00 83.62 86 ASP A N 1
ATOM 605 C CA . ASP A 1 86 ? 1.774 6.864 -18.472 1.00 83.62 86 ASP A CA 1
ATOM 606 C C . ASP A 1 86 ? 2.033 8.363 -18.683 1.00 83.62 86 ASP A C 1
ATOM 608 O O . ASP A 1 86 ? 3.107 8.754 -19.145 1.00 83.62 86 ASP A O 1
ATOM 612 N N . ASP A 1 87 ? 1.098 9.208 -18.237 1.00 85.38 87 ASP A N 1
ATOM 613 C CA . ASP A 1 87 ? 1.232 10.666 -18.272 1.00 85.38 87 ASP A CA 1
ATOM 614 C C . ASP A 1 87 ? 2.405 11.138 -17.403 1.00 85.38 87 ASP A C 1
ATOM 616 O O . ASP A 1 87 ? 3.210 11.978 -17.816 1.00 85.38 87 ASP A O 1
ATOM 620 N N . LEU A 1 88 ? 2.545 10.592 -16.190 1.00 85.50 88 LEU A N 1
ATOM 621 C CA . LEU A 1 88 ? 3.652 10.951 -15.307 1.00 85.50 88 LEU A CA 1
ATOM 622 C C . LEU A 1 88 ? 4.987 10.405 -15.829 1.00 85.50 88 LEU A C 1
ATOM 624 O O . LEU A 1 88 ? 5.999 11.101 -15.751 1.00 85.50 88 LEU A O 1
ATOM 628 N N . ALA A 1 89 ? 4.998 9.202 -16.406 1.00 85.19 89 ALA A N 1
ATOM 629 C CA . ALA A 1 89 ? 6.189 8.626 -17.016 1.00 85.19 89 ALA A CA 1
ATOM 630 C C . ALA A 1 89 ? 6.683 9.467 -18.199 1.00 85.19 89 ALA A C 1
ATOM 632 O O . ALA A 1 89 ? 7.888 9.666 -18.321 1.00 85.19 89 ALA A O 1
ATOM 633 N N . ALA A 1 90 ? 5.793 10.026 -19.023 1.00 84.69 90 ALA A N 1
ATOM 634 C CA . ALA A 1 90 ? 6.186 10.917 -20.118 1.00 84.69 90 ALA A CA 1
ATOM 635 C C . ALA A 1 90 ? 6.929 12.175 -19.625 1.00 84.69 90 ALA A C 1
ATOM 637 O O . ALA A 1 90 ? 7.840 12.665 -20.288 1.00 84.69 90 ALA A O 1
ATOM 638 N N . ASN A 1 91 ? 6.595 12.669 -18.430 1.00 85.25 91 ASN A N 1
ATOM 639 C CA . ASN A 1 91 ? 7.255 13.830 -17.827 1.00 85.25 91 ASN A CA 1
ATOM 640 C C . ASN A 1 91 ? 8.604 13.498 -17.165 1.00 85.25 91 ASN A C 1
ATOM 642 O O . ASN A 1 91 ? 9.358 14.410 -16.836 1.00 85.25 91 ASN A O 1
ATOM 646 N N . LEU A 1 92 ? 8.926 12.217 -16.962 1.00 80.94 92 LEU A N 1
ATOM 647 C CA . LEU A 1 92 ? 10.150 11.755 -16.295 1.00 80.94 92 LEU A CA 1
ATOM 648 C C . LEU A 1 92 ? 11.265 11.358 -17.279 1.00 80.94 92 LEU A C 1
ATOM 650 O O . LEU A 1 92 ? 12.284 10.809 -16.858 1.00 80.94 92 LEU A O 1
ATOM 654 N N . ASP A 1 93 ? 11.086 11.625 -18.576 1.00 76.31 93 ASP A N 1
ATOM 655 C CA . ASP A 1 93 ? 12.007 11.230 -19.657 1.00 76.31 93 ASP A CA 1
ATOM 656 C C . ASP A 1 93 ? 13.437 11.764 -19.447 1.00 76.31 93 ASP A C 1
ATOM 658 O O . ASP A 1 93 ? 14.413 11.131 -19.826 1.00 76.31 93 ASP A O 1
ATOM 662 N N . PHE A 1 94 ? 13.570 12.894 -18.746 1.00 76.56 94 PHE A N 1
ATOM 663 C CA . PHE A 1 94 ? 14.854 13.519 -18.422 1.00 76.56 94 PHE A CA 1
ATOM 664 C C . PHE A 1 94 ? 15.587 12.895 -17.223 1.00 76.56 94 PHE A C 1
ATOM 666 O O . PHE A 1 94 ? 16.761 13.192 -17.006 1.00 76.56 94 PHE A O 1
ATOM 673 N N . LEU A 1 95 ? 14.894 12.094 -16.407 1.00 75.31 95 LEU A N 1
ATOM 674 C CA . LEU A 1 95 ? 15.404 11.582 -15.132 1.00 75.31 95 LEU A CA 1
ATOM 675 C C . LEU A 1 95 ? 15.741 10.084 -15.193 1.00 75.31 95 LEU A C 1
ATOM 677 O O . LEU A 1 95 ? 16.604 9.623 -14.447 1.00 75.31 95 LEU A O 1
ATOM 681 N N . VAL A 1 96 ? 15.052 9.324 -16.054 1.00 78.81 96 VAL A N 1
ATOM 682 C CA . VAL A 1 96 ? 15.205 7.867 -16.192 1.00 78.81 96 VAL A CA 1
ATOM 683 C C . VAL A 1 96 ? 15.201 7.472 -17.670 1.00 78.81 96 VAL A C 1
ATOM 685 O O . VAL A 1 96 ? 14.180 7.597 -18.350 1.00 78.81 96 VAL A O 1
ATOM 688 N N . GLU A 1 97 ? 16.338 6.950 -18.136 1.00 76.69 97 GLU A N 1
ATOM 689 C CA . GLU A 1 97 ? 16.554 6.536 -19.532 1.00 76.69 97 GLU A CA 1
ATOM 690 C C . GLU A 1 97 ? 15.789 5.253 -19.898 1.00 76.69 97 GLU A C 1
ATOM 692 O O . GLU A 1 97 ? 15.291 5.117 -21.013 1.00 76.69 97 GLU A O 1
ATOM 697 N N . ASP A 1 98 ? 15.664 4.311 -18.958 1.00 82.31 98 ASP A N 1
ATOM 698 C CA . ASP A 1 98 ? 14.954 3.053 -19.189 1.00 82.31 98 ASP A CA 1
ATOM 699 C C . ASP A 1 98 ? 13.433 3.227 -19.043 1.00 82.31 98 ASP A C 1
ATOM 701 O O . ASP A 1 98 ? 12.915 3.520 -17.960 1.00 82.31 98 ASP A O 1
ATOM 705 N N . GLN A 1 99 ? 12.702 3.000 -20.138 1.00 82.00 99 GLN A N 1
ATOM 706 C CA . GLN A 1 99 ? 11.247 3.182 -20.204 1.00 82.00 99 GLN A CA 1
ATOM 707 C C . GLN A 1 99 ? 10.496 2.327 -19.173 1.00 82.00 99 GLN A C 1
ATOM 709 O O . GLN A 1 99 ? 9.521 2.792 -18.581 1.00 82.00 99 GLN A O 1
ATOM 714 N N . GLN A 1 100 ? 10.935 1.084 -18.948 1.00 80.50 100 GLN A N 1
ATOM 715 C CA . GLN A 1 100 ? 10.284 0.178 -17.998 1.00 80.50 100 GLN A CA 1
ATOM 716 C C . GLN A 1 100 ? 10.445 0.700 -16.567 1.00 80.50 100 GLN A C 1
ATOM 718 O O . GLN A 1 100 ? 9.470 0.800 -15.820 1.00 80.50 100 GLN A O 1
ATOM 723 N N . THR A 1 101 ? 11.661 1.114 -16.209 1.00 83.75 101 THR A N 1
ATOM 724 C CA . THR A 1 101 ? 11.984 1.725 -14.912 1.00 83.75 101 THR A CA 1
ATOM 725 C C . THR A 1 101 ? 11.231 3.012 -14.677 1.00 83.75 101 THR A C 1
ATOM 727 O O . THR A 1 101 ? 10.730 3.237 -13.573 1.00 83.75 101 THR A O 1
ATOM 730 N N . ARG A 1 102 ? 11.071 3.825 -15.714 1.00 87.38 102 ARG A N 1
ATOM 731 C CA . ARG A 1 102 ? 10.296 5.055 -15.629 1.00 87.38 102 ARG A CA 1
ATOM 732 C C . ARG A 1 102 ? 8.814 4.798 -15.368 1.00 87.38 102 ARG A C 1
ATOM 734 O O . ARG A 1 102 ? 8.249 5.426 -14.475 1.00 87.38 102 ARG A O 1
ATOM 741 N N . ASN A 1 103 ? 8.209 3.856 -16.090 1.00 84.00 103 ASN A N 1
ATOM 742 C CA . ASN A 1 103 ? 6.805 3.488 -15.900 1.00 84.00 103 ASN A CA 1
ATOM 743 C C . ASN A 1 103 ? 6.559 2.914 -14.496 1.00 84.00 103 ASN A C 1
ATOM 745 O O . ASN A 1 103 ? 5.612 3.323 -13.820 1.00 84.00 103 ASN A O 1
ATOM 749 N N . LEU A 1 104 ? 7.451 2.036 -14.018 1.00 86.25 104 LEU A N 1
ATOM 750 C CA . LEU A 1 104 ? 7.385 1.505 -12.655 1.00 86.25 104 LEU A CA 1
ATOM 751 C C . LEU A 1 104 ? 7.489 2.625 -11.612 1.00 86.25 104 LEU A C 1
ATOM 753 O O . LEU A 1 104 ? 6.679 2.690 -10.687 1.00 86.25 104 LEU A O 1
ATOM 757 N N . ALA A 1 105 ? 8.470 3.518 -11.761 1.00 89.06 105 ALA A N 1
ATOM 758 C CA . ALA A 1 105 ? 8.682 4.625 -10.836 1.00 89.06 105 ALA A CA 1
ATOM 759 C C . ALA A 1 105 ? 7.477 5.576 -10.801 1.00 89.06 105 ALA A C 1
ATOM 761 O O . ALA A 1 105 ? 7.035 5.954 -9.716 1.00 89.06 105 ALA A O 1
ATOM 762 N N . ALA A 1 106 ? 6.908 5.914 -11.962 1.00 89.81 106 ALA A N 1
ATOM 763 C CA . ALA A 1 106 ? 5.714 6.747 -12.068 1.00 89.81 106 ALA A CA 1
ATOM 764 C C . ALA A 1 106 ? 4.507 6.100 -11.373 1.00 89.81 106 ALA A C 1
ATOM 766 O O . ALA A 1 106 ? 3.842 6.742 -10.556 1.00 89.81 106 ALA A O 1
ATOM 767 N N . PHE A 1 107 ? 4.265 4.812 -11.636 1.00 89.19 107 PHE A N 1
ATOM 768 C CA . PHE A 1 107 ? 3.194 4.057 -10.992 1.00 89.19 107 PHE A CA 1
ATOM 769 C C . PHE A 1 107 ? 3.348 4.049 -9.464 1.00 89.19 107 PHE A C 1
ATOM 771 O O . PHE A 1 107 ? 2.415 4.408 -8.741 1.00 89.19 107 PHE A O 1
ATOM 778 N N . VAL A 1 108 ? 4.538 3.696 -8.963 1.00 90.88 108 VAL A N 1
ATOM 779 C CA . VAL A 1 108 ? 4.828 3.655 -7.521 1.00 90.88 108 VAL A CA 1
ATOM 780 C C . VAL A 1 108 ? 4.689 5.042 -6.893 1.00 90.88 108 VAL A C 1
ATOM 782 O O . VAL A 1 108 ? 4.132 5.155 -5.802 1.00 90.88 108 VAL A O 1
ATOM 785 N N . ALA A 1 109 ? 5.133 6.100 -7.576 1.00 93.00 109 ALA A N 1
ATOM 786 C CA . ALA A 1 109 ? 5.026 7.471 -7.088 1.00 93.00 109 ALA A CA 1
ATOM 787 C C . ALA A 1 109 ? 3.565 7.923 -6.938 1.00 93.00 109 ALA A C 1
ATOM 789 O O . ALA A 1 109 ? 3.195 8.447 -5.886 1.00 93.00 109 ALA A O 1
ATOM 790 N N . ILE A 1 110 ? 2.716 7.680 -7.943 1.00 91.88 110 ILE A N 1
ATOM 791 C CA . ILE A 1 110 ? 1.286 8.031 -7.876 1.00 91.88 110 ILE A CA 1
ATOM 792 C C . ILE A 1 110 ? 0.580 7.201 -6.810 1.00 91.88 110 ILE A C 1
ATOM 794 O O . ILE A 1 110 ? -0.218 7.738 -6.036 1.00 91.88 110 ILE A O 1
ATOM 798 N N . PHE A 1 111 ? 0.885 5.904 -6.740 1.00 91.94 111 PHE A N 1
ATOM 799 C CA . PHE A 1 111 ? 0.303 5.026 -5.736 1.00 91.94 111 PHE A CA 1
ATOM 800 C C . PHE A 1 111 ? 0.662 5.507 -4.327 1.00 91.94 111 PHE A C 1
ATOM 802 O O . PHE A 1 111 ? -0.234 5.798 -3.536 1.00 91.94 111 PHE A O 1
ATOM 809 N N . ALA A 1 112 ? 1.952 5.703 -4.040 1.00 93.75 112 ALA A N 1
ATOM 810 C CA . ALA A 1 112 ? 2.429 6.204 -2.753 1.00 93.75 112 ALA A CA 1
ATOM 811 C C . ALA A 1 112 ? 1.851 7.588 -2.414 1.00 93.75 112 ALA A C 1
ATOM 813 O O . ALA A 1 112 ? 1.396 7.801 -1.289 1.00 93.75 112 ALA A O 1
ATOM 814 N N . GLY A 1 113 ? 1.800 8.506 -3.384 1.00 94.75 113 GLY A N 1
ATOM 815 C CA . GLY A 1 113 ? 1.173 9.818 -3.217 1.00 94.75 113 GLY A CA 1
ATOM 816 C C . GLY A 1 113 ? -0.305 9.707 -2.840 1.00 94.75 113 GLY A C 1
ATOM 817 O O . GLY A 1 113 ? -0.758 10.365 -1.902 1.00 94.75 113 GLY A O 1
ATOM 818 N N . THR A 1 114 ? -1.041 8.805 -3.491 1.00 92.94 114 THR A N 1
ATOM 819 C CA . THR A 1 114 ? -2.455 8.559 -3.178 1.00 92.94 114 THR A CA 1
ATOM 820 C C . THR A 1 114 ? -2.629 7.953 -1.788 1.00 92.94 114 THR A C 1
ATOM 822 O O . THR A 1 114 ? -3.540 8.356 -1.066 1.00 92.94 114 THR A O 1
ATOM 825 N N . LEU A 1 115 ? -1.736 7.051 -1.360 1.00 91.62 115 LEU A N 1
ATOM 826 C CA . LEU A 1 115 ? -1.748 6.527 0.009 1.00 91.62 115 LEU A CA 1
ATOM 827 C C . LEU A 1 115 ? -1.534 7.641 1.033 1.00 91.62 115 LEU A C 1
ATOM 829 O O . LEU A 1 115 ? -2.261 7.701 2.021 1.00 91.62 115 LEU A O 1
ATOM 833 N N . ILE A 1 116 ? -0.581 8.545 0.799 1.00 93.31 116 ILE A N 1
ATOM 834 C CA . ILE A 1 116 ? -0.318 9.676 1.700 1.00 93.31 116 ILE A CA 1
ATOM 835 C C . ILE A 1 116 ? -1.556 10.573 1.808 1.00 93.31 116 ILE A C 1
ATOM 837 O O . ILE A 1 116 ? -2.002 10.862 2.920 1.00 93.31 116 ILE A O 1
ATOM 841 N N . VAL A 1 117 ? -2.155 10.958 0.676 1.00 92.69 117 VAL A N 1
ATOM 842 C CA . VAL A 1 117 ? -3.398 11.752 0.651 1.00 92.69 117 VAL A CA 1
ATOM 843 C C . VAL A 1 117 ? -4.527 11.017 1.373 1.00 92.69 117 VAL A C 1
ATOM 845 O O . VAL A 1 117 ? -5.224 11.604 2.201 1.00 92.69 117 VAL A O 1
ATOM 848 N N . GLY A 1 118 ? -4.659 9.715 1.127 1.00 90.00 118 GLY A N 1
ATOM 849 C CA . GLY A 1 118 ? -5.598 8.838 1.810 1.00 90.00 118 GLY A CA 1
ATOM 850 C C . GLY A 1 118 ? -5.434 8.851 3.322 1.00 90.00 118 GLY A C 1
ATOM 851 O O . GLY A 1 118 ? -6.421 8.975 4.041 1.00 90.00 118 GLY A O 1
ATOM 852 N N . GLN A 1 119 ? -4.196 8.787 3.815 1.00 88.38 119 GLN A N 1
ATOM 853 C CA . GLN A 1 119 ? -3.897 8.812 5.247 1.00 88.38 119 GLN A CA 1
ATOM 854 C C . GLN A 1 119 ? -4.209 10.155 5.905 1.00 88.38 119 GLN A C 1
ATOM 856 O O . GLN A 1 119 ? -4.625 10.185 7.070 1.00 88.38 119 GLN A O 1
ATOM 861 N N . VAL A 1 120 ? -4.021 11.254 5.173 1.00 89.69 120 VAL A N 1
ATOM 862 C CA . VAL A 1 120 ? -4.419 12.594 5.617 1.00 89.69 120 VAL A CA 1
ATOM 863 C C . VAL A 1 120 ? -5.941 12.689 5.681 1.00 89.69 120 VAL A C 1
ATOM 865 O O . VAL A 1 120 ? -6.476 13.049 6.725 1.00 89.69 120 VAL A O 1
ATOM 868 N N . LEU A 1 121 ? -6.652 12.287 4.625 1.00 87.69 121 LEU A N 1
ATOM 869 C CA . LEU A 1 121 ? -8.120 12.308 4.586 1.00 87.69 121 LEU A CA 1
ATOM 870 C C . LEU A 1 121 ? -8.736 11.437 5.689 1.00 87.69 121 LEU A C 1
ATOM 872 O O . L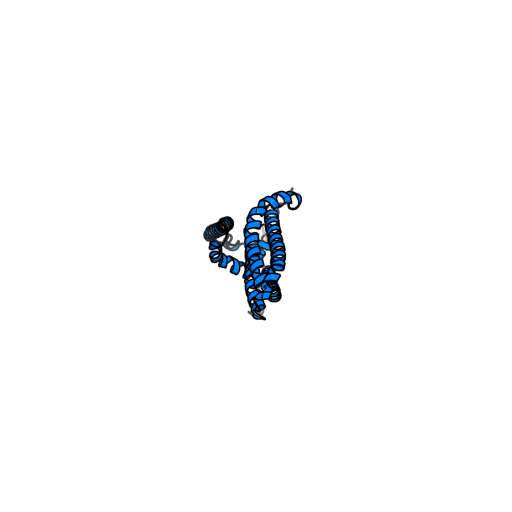EU A 1 121 ? -9.659 11.840 6.392 1.00 87.69 121 LEU A O 1
ATOM 876 N N . SER A 1 122 ? -8.159 10.257 5.873 1.00 86.25 122 SER A N 1
ATOM 877 C CA . SER A 1 122 ? -8.462 9.310 6.938 1.00 86.25 122 SER A CA 1
ATOM 878 C C . SER A 1 122 ? -8.298 9.944 8.332 1.00 86.25 122 SER A C 1
ATOM 880 O O . SER A 1 122 ? -9.157 9.758 9.191 1.00 86.25 122 SER A O 1
ATOM 882 N N . ALA A 1 123 ? -7.260 10.765 8.548 1.00 82.69 123 ALA A N 1
ATOM 883 C CA . ALA A 1 123 ? -7.069 11.524 9.792 1.00 82.69 123 ALA A CA 1
ATOM 884 C C . ALA A 1 123 ? -8.144 12.588 10.039 1.00 82.69 123 ALA A C 1
ATOM 886 O O . ALA A 1 123 ? -8.498 12.846 11.183 1.00 82.69 123 ALA A O 1
ATOM 887 N N . VAL A 1 124 ? -8.663 13.206 8.980 1.00 82.44 124 VAL A N 1
ATOM 888 C CA . VAL A 1 124 ? -9.722 14.216 9.105 1.00 82.44 124 VAL A CA 1
ATOM 889 C C . VAL A 1 124 ? -11.072 13.552 9.404 1.00 82.44 124 VAL A C 1
ATOM 891 O O . VAL A 1 124 ? -11.874 14.096 10.152 1.00 82.44 124 VAL A O 1
ATOM 894 N N . MET A 1 125 ? -11.326 12.347 8.879 1.00 74.06 125 MET A N 1
ATOM 895 C CA . MET A 1 125 ? -12.587 11.632 9.135 1.00 74.06 125 MET A CA 1
ATOM 896 C C . MET A 1 125 ? -12.689 11.002 10.528 1.00 74.06 125 MET A C 1
ATOM 898 O O . MET A 1 125 ? -13.795 10.688 10.974 1.00 74.06 125 MET A O 1
ATOM 902 N N . SER A 1 126 ? -11.575 10.825 11.246 1.00 66.56 126 SER A N 1
ATOM 903 C CA . SER A 1 126 ? -11.607 10.235 12.591 1.00 66.56 126 SER A CA 1
ATOM 904 C C . SER A 1 126 ? -12.334 11.084 13.641 1.00 66.56 126 SER A C 1
ATOM 906 O O . SER A 1 126 ? -12.729 10.535 14.665 1.00 66.56 126 SER A O 1
ATOM 908 N N . ASP A 1 127 ? -12.615 12.362 13.378 1.00 63.09 127 ASP A N 1
ATOM 909 C CA . ASP A 1 127 ? -13.394 13.203 14.300 1.00 63.09 127 ASP A CA 1
ATOM 910 C C . ASP A 1 127 ? -14.859 12.737 14.431 1.00 63.09 127 ASP A C 1
ATOM 912 O O . ASP A 1 127 ? -15.497 12.944 15.463 1.00 63.09 127 ASP A O 1
ATOM 916 N N . VAL A 1 128 ? -15.387 12.021 13.430 1.00 59.66 128 VAL A N 1
ATOM 917 C CA . VAL A 1 128 ? -16.753 11.458 13.444 1.00 59.66 128 VAL A CA 1
ATOM 918 C C . VAL A 1 128 ? -16.803 10.106 14.180 1.00 59.66 128 VAL A C 1
ATOM 920 O O . VAL A 1 128 ? -17.839 9.702 14.709 1.00 59.66 128 VAL A O 1
ATOM 923 N N . ALA A 1 129 ? -15.664 9.413 14.260 1.00 55.75 129 ALA A N 1
ATOM 924 C CA . ALA A 1 129 ? -15.521 8.071 14.825 1.00 55.75 129 ALA A CA 1
ATOM 925 C C . ALA A 1 129 ? -15.630 8.010 16.354 1.00 55.75 129 ALA A C 1
ATOM 927 O O . ALA A 1 129 ? -15.988 6.966 16.904 1.00 55.75 129 ALA A O 1
ATOM 928 N N . GLY A 1 130 ? -15.357 9.127 17.040 1.00 56.91 130 GLY A N 1
ATOM 929 C CA . GLY A 1 130 ? -15.405 9.221 18.503 1.00 56.91 130 GLY A CA 1
ATOM 930 C C . GLY A 1 130 ? -16.770 8.876 19.119 1.00 56.91 130 GLY A C 1
ATOM 931 O O . GLY A 1 130 ? -16.861 8.664 20.324 1.00 56.91 130 GLY A O 1
ATOM 932 N N . LEU A 1 131 ? -17.821 8.770 18.299 1.00 52.91 131 LEU A N 1
ATOM 933 C CA . LEU A 1 131 ? -19.189 8.459 18.714 1.00 52.91 131 LEU A CA 1
ATOM 934 C C . LEU A 1 131 ? -19.457 6.965 18.964 1.00 52.91 131 LEU A C 1
ATOM 936 O O . LEU A 1 131 ? -20.449 6.639 19.612 1.00 52.91 131 LEU A O 1
ATOM 940 N N . LEU A 1 132 ? -18.609 6.050 18.476 1.00 62.50 132 LEU A N 1
ATOM 941 C CA . LEU A 1 132 ? -18.915 4.610 18.501 1.00 62.50 132 LEU A CA 1
ATOM 942 C C . LEU A 1 132 ? -18.507 3.868 19.788 1.00 62.50 132 LEU A C 1
ATOM 944 O O . LEU A 1 132 ? -18.914 2.723 19.941 1.00 62.50 132 LEU A O 1
ATOM 948 N N . LEU A 1 133 ? -17.778 4.487 20.733 1.00 59.94 133 LEU A N 1
ATOM 949 C CA . LEU A 1 133 ? -17.449 3.916 22.064 1.00 59.94 133 LEU A CA 1
ATOM 950 C C . LEU A 1 133 ? -16.990 2.431 22.044 1.00 59.94 133 LEU A C 1
ATOM 952 O O . LEU A 1 133 ? -17.208 1.685 22.995 1.00 59.94 133 LEU A O 1
ATOM 956 N N . LEU A 1 134 ? -16.328 1.981 20.972 1.00 63.88 134 LEU A N 1
ATOM 957 C CA . LEU A 1 134 ? -16.003 0.563 20.736 1.00 63.88 134 LEU A CA 1
ATOM 958 C C . LEU A 1 134 ? -14.818 0.028 21.569 1.00 63.88 134 LEU A C 1
ATOM 960 O O . LEU A 1 134 ? -14.492 -1.158 21.496 1.00 63.88 134 LEU A O 1
ATOM 964 N N . GLY A 1 135 ? -14.180 0.864 22.393 1.00 74.12 135 GLY A N 1
ATOM 965 C CA . GLY A 1 135 ? -13.107 0.440 23.297 1.00 74.12 135 GLY A CA 1
ATOM 966 C C . GLY A 1 135 ? -11.953 -0.295 22.580 1.00 74.12 135 GLY A C 1
ATOM 967 O O . GLY A 1 135 ? -11.643 0.009 21.427 1.00 74.12 135 GLY A O 1
ATOM 968 N N . PRO A 1 136 ? -11.300 -1.281 23.226 1.00 81.62 136 PRO A N 1
ATOM 969 C CA . PRO A 1 136 ? -10.173 -2.027 22.647 1.00 81.62 136 PRO A CA 1
ATOM 970 C C . PRO A 1 136 ? -10.493 -2.798 21.353 1.00 81.62 136 PRO A C 1
ATOM 972 O O . PRO A 1 136 ? -9.580 -3.099 20.583 1.00 81.62 136 PRO A O 1
ATOM 975 N N . LEU A 1 137 ? -11.768 -3.117 21.094 1.00 85.19 137 LEU A N 1
ATOM 976 C CA . LEU A 1 137 ? -12.178 -3.847 19.888 1.00 85.19 137 LEU A CA 1
ATOM 977 C C . LEU A 1 137 ? -11.960 -3.029 18.611 1.00 85.19 137 LEU A C 1
ATOM 979 O O . LEU A 1 137 ? -11.630 -3.609 17.580 1.00 85.19 137 LEU A O 1
ATOM 983 N N . ASP A 1 138 ? -12.063 -1.701 18.688 1.00 87.12 138 ASP A N 1
ATOM 984 C CA . ASP A 1 138 ? -11.781 -0.803 17.561 1.00 87.12 138 ASP A CA 1
ATOM 985 C C . ASP A 1 138 ? -10.332 -0.941 17.063 1.00 87.12 138 ASP A C 1
ATOM 987 O O . ASP A 1 138 ? -10.071 -0.984 15.862 1.00 87.12 138 ASP A O 1
ATOM 991 N N . HIS A 1 139 ? -9.390 -1.109 17.991 1.00 87.81 139 HIS A N 1
ATOM 992 C CA . HIS A 1 139 ? -7.967 -1.233 17.684 1.00 87.81 139 HIS A CA 1
ATOM 993 C C . HIS A 1 139 ? -7.652 -2.609 17.087 1.00 87.81 139 HIS A C 1
ATOM 995 O O . HIS A 1 139 ? -6.892 -2.717 16.126 1.00 87.81 139 HIS A O 1
ATOM 1001 N N . ILE A 1 140 ? -8.273 -3.674 17.607 1.00 89.94 140 ILE A N 1
ATOM 1002 C CA . ILE A 1 140 ? -8.124 -5.032 17.057 1.00 89.94 140 ILE A CA 1
ATOM 1003 C C . ILE A 1 140 ? -8.703 -5.101 15.641 1.00 89.94 140 ILE A C 1
ATOM 1005 O O . ILE A 1 140 ? -8.049 -5.623 14.738 1.00 89.94 140 ILE A O 1
ATOM 1009 N N . ALA A 1 141 ? -9.900 -4.550 15.429 1.00 88.38 141 ALA A N 1
ATOM 1010 C CA . ALA A 1 141 ? -10.494 -4.471 14.102 1.00 88.38 141 ALA A CA 1
ATOM 1011 C C . ALA A 1 141 ? -9.601 -3.641 13.167 1.00 88.38 141 ALA A C 1
ATOM 1013 O O . ALA A 1 141 ? -9.271 -4.108 12.079 1.00 88.38 141 ALA A O 1
ATOM 1014 N N . GLY A 1 142 ? -9.099 -2.491 13.628 1.00 88.88 142 GLY A N 1
ATOM 1015 C CA . GLY A 1 142 ? -8.078 -1.713 12.926 1.00 88.88 142 GLY A CA 1
ATOM 1016 C C . GLY A 1 142 ? -6.880 -2.565 12.500 1.00 88.88 142 GLY A C 1
ATOM 1017 O O . GLY A 1 142 ? -6.525 -2.557 11.329 1.00 88.88 142 GLY A O 1
ATOM 1018 N N . ALA A 1 143 ? -6.309 -3.383 13.388 1.00 91.12 143 ALA A N 1
ATOM 1019 C CA . ALA A 1 143 ? -5.189 -4.267 13.048 1.00 91.12 143 ALA A CA 1
ATOM 1020 C C . ALA A 1 143 ? -5.519 -5.266 11.926 1.00 91.12 143 ALA A C 1
ATOM 1022 O O . ALA A 1 143 ? -4.698 -5.470 11.032 1.00 91.12 143 ALA A O 1
ATOM 1023 N N . ILE A 1 144 ? -6.715 -5.865 11.948 1.00 91.06 144 ILE A N 1
ATOM 1024 C CA . ILE A 1 144 ? -7.173 -6.795 10.903 1.00 91.06 144 ILE A CA 1
ATOM 1025 C C . ILE A 1 144 ? -7.289 -6.065 9.563 1.00 91.06 144 ILE A C 1
ATOM 1027 O O . ILE A 1 144 ? -6.763 -6.537 8.555 1.00 91.06 144 ILE A O 1
ATOM 1031 N N . PHE A 1 145 ? -7.922 -4.892 9.547 1.00 89.25 145 PHE A N 1
ATOM 1032 C CA . PHE A 1 145 ? -8.020 -4.082 8.333 1.00 89.25 145 PHE A CA 1
ATOM 1033 C C . PHE A 1 145 ? -6.645 -3.604 7.850 1.00 89.25 145 PHE A C 1
ATOM 1035 O O . PHE A 1 145 ? -6.389 -3.620 6.649 1.00 89.25 145 PHE A O 1
ATOM 1042 N N . GLY A 1 146 ? -5.724 -3.291 8.762 1.00 89.88 146 GLY A N 1
ATOM 1043 C CA . GLY A 1 146 ? -4.347 -2.926 8.439 1.00 89.88 146 GLY A CA 1
ATOM 1044 C C . GLY A 1 146 ? -3.521 -4.071 7.873 1.00 89.88 146 GLY A C 1
ATOM 1045 O O . GLY A 1 146 ? -2.681 -3.833 7.004 1.00 89.88 146 GLY A O 1
ATOM 1046 N N . LEU A 1 147 ? -3.771 -5.309 8.309 1.00 92.56 147 LEU A N 1
ATOM 1047 C CA . LEU A 1 147 ? -3.198 -6.503 7.685 1.00 92.56 147 LEU A CA 1
ATOM 1048 C C . LEU A 1 147 ? -3.688 -6.644 6.246 1.00 92.56 147 LEU A C 1
ATOM 1050 O O . LEU A 1 147 ? -2.867 -6.785 5.342 1.00 92.56 147 LEU A O 1
ATOM 1054 N N . VAL A 1 148 ? -5.004 -6.549 6.027 1.00 90.00 148 VAL A N 1
ATOM 1055 C CA . VAL A 1 148 ? -5.597 -6.601 4.679 1.00 90.00 148 VAL A CA 1
ATOM 1056 C C . VAL A 1 148 ? -5.015 -5.495 3.802 1.00 90.00 148 VAL A C 1
ATOM 1058 O O . VAL A 1 148 ? -4.579 -5.757 2.685 1.00 90.00 148 VAL A O 1
ATOM 1061 N N . GLN A 1 149 ? -4.929 -4.273 4.323 1.00 91.69 149 GLN A N 1
ATOM 1062 C CA . GLN A 1 149 ? -4.338 -3.143 3.621 1.00 91.69 149 GLN A CA 1
ATOM 1063 C C . GLN A 1 149 ? -2.867 -3.394 3.261 1.00 91.69 149 GLN A C 1
ATOM 1065 O O . GLN A 1 149 ? -2.461 -3.144 2.129 1.00 91.69 149 GLN A O 1
ATOM 1070 N N . GLY A 1 150 ? -2.073 -3.911 4.202 1.00 91.06 150 GLY A N 1
ATOM 1071 C CA . GLY A 1 150 ? -0.661 -4.225 3.982 1.00 91.06 150 GLY A CA 1
ATOM 1072 C C . GLY A 1 150 ? -0.475 -5.286 2.901 1.00 91.06 150 GLY A C 1
ATOM 1073 O O . GLY A 1 150 ? 0.372 -5.128 2.025 1.00 91.06 150 GLY A O 1
ATOM 1074 N N . VAL A 1 151 ? -1.317 -6.322 2.919 1.00 89.44 151 VAL A N 1
ATOM 1075 C CA . VAL A 1 151 ? -1.365 -7.351 1.873 1.00 89.44 151 VAL A CA 1
ATOM 1076 C C . VAL A 1 151 ? -1.710 -6.740 0.516 1.00 89.44 151 VAL A C 1
ATOM 1078 O O . VAL A 1 151 ? -1.009 -7.010 -0.454 1.00 89.44 151 VAL A O 1
ATOM 1081 N N . LEU A 1 152 ? -2.727 -5.877 0.436 1.00 88.06 152 LEU A N 1
ATOM 1082 C CA . LEU A 1 152 ? -3.096 -5.214 -0.818 1.00 88.06 152 LEU A CA 1
ATOM 1083 C C . LEU A 1 152 ? -1.966 -4.334 -1.360 1.00 88.06 152 LEU A C 1
ATOM 1085 O O . LEU A 1 152 ? -1.682 -4.379 -2.553 1.00 88.06 152 LEU A O 1
ATOM 1089 N N . ILE A 1 153 ? -1.295 -3.567 -0.497 1.00 90.12 153 ILE A N 1
ATOM 1090 C CA . ILE A 1 153 ? -0.143 -2.744 -0.888 1.00 90.12 153 ILE A CA 1
ATOM 1091 C C . ILE A 1 153 ? 0.964 -3.629 -1.467 1.00 90.12 153 ILE A C 1
ATOM 1093 O O . ILE A 1 153 ? 1.458 -3.346 -2.557 1.00 90.12 153 ILE A O 1
ATOM 1097 N N . VAL A 1 154 ? 1.323 -4.718 -0.781 1.00 89.88 154 VAL A N 1
ATOM 1098 C CA . VAL A 1 154 ? 2.329 -5.671 -1.274 1.00 89.88 154 VAL A CA 1
ATOM 1099 C C . VAL A 1 154 ? 1.909 -6.265 -2.615 1.00 89.88 154 VAL A C 1
ATOM 1101 O O . VAL A 1 154 ? 2.712 -6.278 -3.544 1.00 89.88 154 VAL A O 1
ATOM 1104 N N . GLN A 1 155 ? 0.656 -6.706 -2.742 1.00 85.62 155 GLN A N 1
ATOM 1105 C CA . GLN A 1 155 ? 0.136 -7.291 -3.974 1.00 85.62 155 GLN A CA 1
ATOM 1106 C C . GLN A 1 155 ? 0.288 -6.328 -5.154 1.00 85.62 155 GLN A C 1
ATOM 1108 O O . GLN A 1 155 ? 0.781 -6.711 -6.210 1.00 85.62 155 GLN A O 1
ATOM 1113 N N . VAL A 1 156 ? -0.097 -5.066 -4.962 1.00 86.19 156 VAL A N 1
ATOM 1114 C CA . VAL A 1 156 ? -0.008 -4.024 -5.990 1.00 86.19 156 VAL A CA 1
ATOM 1115 C C . VAL A 1 156 ? 1.441 -3.764 -6.389 1.00 86.19 156 VAL A C 1
ATOM 1117 O O . VAL A 1 156 ? 1.727 -3.654 -7.578 1.00 86.19 156 VAL A O 1
ATOM 1120 N N . LEU A 1 157 ? 2.363 -3.711 -5.425 1.00 87.31 157 LEU A N 1
ATOM 1121 C CA . LEU A 1 157 ? 3.786 -3.523 -5.710 1.00 87.31 157 LEU A CA 1
ATOM 1122 C C . LEU A 1 157 ? 4.383 -4.713 -6.473 1.00 87.31 157 LEU A C 1
ATOM 1124 O O . LEU A 1 157 ? 5.126 -4.504 -7.429 1.00 87.31 157 LEU A O 1
ATOM 1128 N N . LEU A 1 158 ? 4.032 -5.946 -6.100 1.00 83.69 158 LEU A N 1
ATOM 1129 C CA . LEU A 1 158 ? 4.482 -7.147 -6.808 1.00 83.69 158 LEU A CA 1
ATOM 1130 C C . LEU A 1 158 ? 3.934 -7.202 -8.238 1.00 83.69 158 LEU A C 1
ATOM 1132 O O . LEU A 1 158 ? 4.692 -7.477 -9.166 1.00 83.69 158 LEU A O 1
ATOM 1136 N N . ILE A 1 159 ? 2.650 -6.877 -8.437 1.00 79.00 159 ILE A N 1
ATOM 1137 C CA . ILE A 1 159 ? 2.061 -6.758 -9.779 1.00 79.00 159 ILE A CA 1
ATOM 1138 C C . ILE A 1 159 ? 2.794 -5.678 -10.576 1.00 79.00 159 ILE A C 1
ATOM 1140 O O . ILE A 1 159 ? 3.150 -5.918 -11.722 1.00 79.00 159 ILE A O 1
ATOM 1144 N N . ALA A 1 160 ? 3.055 -4.509 -9.988 1.00 81.94 160 ALA A N 1
ATOM 1145 C CA . ALA A 1 160 ? 3.750 -3.429 -10.682 1.00 81.94 160 ALA A CA 1
ATOM 1146 C C . ALA A 1 160 ? 5.147 -3.862 -11.155 1.00 81.94 160 ALA A C 1
ATOM 1148 O O . ALA A 1 160 ? 5.502 -3.606 -12.302 1.00 81.94 160 ALA A O 1
ATOM 1149 N N . VAL A 1 161 ? 5.905 -4.577 -10.316 1.00 82.00 161 VAL A N 1
ATOM 1150 C CA . VAL A 1 161 ? 7.214 -5.145 -10.691 1.00 82.00 161 VAL A CA 1
ATOM 1151 C C . VAL A 1 161 ? 7.085 -6.198 -11.798 1.00 82.00 161 VAL A C 1
ATOM 1153 O O . VAL A 1 161 ? 7.937 -6.254 -12.682 1.00 82.00 161 VAL A O 1
ATOM 1156 N N . ALA A 1 162 ? 6.036 -7.023 -11.773 1.00 76.81 162 ALA A N 1
ATOM 1157 C CA . ALA A 1 162 ? 5.800 -8.040 -12.798 1.00 76.81 162 ALA A CA 1
ATOM 1158 C C . ALA A 1 162 ? 5.378 -7.433 -14.151 1.00 76.81 162 ALA A C 1
ATOM 1160 O O . ALA A 1 162 ? 5.787 -7.921 -15.201 1.00 76.81 162 ALA A O 1
ATOM 1161 N N . VAL A 1 163 ? 4.569 -6.369 -14.128 1.00 74.44 163 VAL A N 1
ATOM 1162 C CA . VAL A 1 163 ? 4.085 -5.664 -15.327 1.00 74.44 163 VAL A CA 1
ATOM 1163 C C . VAL A 1 163 ? 5.176 -4.799 -15.946 1.00 74.44 163 VAL A C 1
ATOM 1165 O O . VAL A 1 163 ? 5.293 -4.739 -17.169 1.00 74.44 163 VAL A O 1
ATOM 1168 N N . PHE A 1 164 ? 5.987 -4.155 -15.109 1.00 79.12 164 PHE A N 1
ATOM 1169 C CA . PHE A 1 164 ? 7.096 -3.310 -15.525 1.00 79.12 164 PHE A CA 1
ATOM 1170 C C . PHE A 1 164 ? 8.413 -3.945 -15.063 1.00 79.12 164 PHE A C 1
ATOM 1172 O O . PHE A 1 164 ? 8.901 -3.600 -13.980 1.00 79.12 164 PHE A O 1
ATOM 1179 N N . PRO A 1 165 ? 9.017 -4.860 -15.851 1.00 69.38 165 PRO A N 1
ATOM 1180 C CA . PRO A 1 165 ? 10.284 -5.524 -15.529 1.00 69.38 165 PRO A CA 1
ATOM 1181 C C . PRO A 1 165 ? 11.488 -4.570 -15.668 1.00 69.38 165 PRO A C 1
ATOM 1183 O O . PRO A 1 165 ? 12.445 -4.815 -16.393 1.00 69.38 165 PRO A O 1
ATOM 1186 N N . ALA A 1 166 ? 11.425 -3.458 -14.949 1.00 61.38 166 ALA A N 1
ATOM 1187 C CA . ALA A 1 166 ? 12.390 -2.377 -14.846 1.00 61.38 166 ALA A CA 1
ATOM 1188 C C . ALA A 1 166 ? 13.700 -2.787 -14.167 1.00 61.38 166 ALA A C 1
ATOM 1190 O O . ALA A 1 166 ? 14.796 -2.405 -14.564 1.00 61.38 166 ALA A O 1
ATOM 1191 N N . ALA A 1 167 ? 13.582 -3.566 -13.090 1.00 63.91 167 ALA A N 1
ATOM 1192 C CA . ALA A 1 167 ? 14.696 -3.901 -12.225 1.00 63.91 167 ALA A CA 1
ATOM 1193 C C . ALA A 1 167 ? 14.944 -5.405 -12.283 1.00 63.91 167 ALA A C 1
ATOM 1195 O O . ALA A 1 167 ? 14.288 -6.193 -11.602 1.00 63.91 167 ALA A O 1
ATOM 1196 N N . VAL A 1 168 ? 15.927 -5.809 -13.089 1.00 63.25 168 VAL A N 1
ATOM 1197 C CA . VAL A 1 168 ? 16.360 -7.211 -13.236 1.00 63.25 168 VAL A CA 1
ATOM 1198 C C . VAL A 1 168 ? 16.715 -7.846 -11.881 1.00 63.25 168 VAL A C 1
ATOM 1200 O O . VAL A 1 168 ? 16.529 -9.039 -11.679 1.00 63.25 168 VAL A O 1
ATOM 1203 N N . SER A 1 169 ? 17.204 -7.058 -10.921 1.00 64.62 169 SER A N 1
ATOM 1204 C CA . SER A 1 169 ? 17.493 -7.519 -9.558 1.00 64.62 169 SER A CA 1
ATOM 1205 C C . SER A 1 169 ? 16.238 -7.737 -8.709 1.00 64.62 169 SER A C 1
ATOM 1207 O O . SER A 1 169 ? 16.188 -8.696 -7.945 1.00 64.62 169 SER A O 1
ATOM 1209 N N . VAL A 1 170 ? 15.230 -6.869 -8.838 1.00 65.56 170 VAL A N 1
ATOM 1210 C CA . VAL A 1 170 ? 13.978 -6.949 -8.067 1.00 65.56 170 VAL A CA 1
ATOM 1211 C C . VAL A 1 170 ? 13.062 -8.027 -8.635 1.00 65.56 170 VAL A C 1
ATOM 1213 O O . VAL A 1 170 ? 12.502 -8.793 -7.864 1.00 65.56 170 VAL A O 1
ATOM 1216 N N . SER A 1 171 ? 12.968 -8.139 -9.961 1.00 66.25 171 SER A N 1
ATOM 1217 C CA . SER A 1 171 ? 12.224 -9.209 -10.643 1.00 66.25 171 SER A CA 1
ATOM 1218 C C . SER A 1 171 ? 12.778 -10.590 -10.291 1.00 66.25 171 SER A C 1
ATOM 1220 O O . SER A 1 171 ? 12.040 -11.412 -9.766 1.00 66.25 171 SER A O 1
ATOM 1222 N N . ARG A 1 172 ? 14.097 -10.807 -10.415 1.00 65.19 172 ARG A N 1
ATOM 1223 C CA . ARG A 1 172 ? 14.735 -12.070 -9.987 1.00 65.19 172 ARG A CA 1
ATOM 1224 C C . ARG A 1 172 ? 14.516 -12.371 -8.506 1.00 65.19 172 ARG A C 1
ATOM 1226 O O . ARG A 1 172 ? 14.273 -13.510 -8.132 1.00 65.19 172 ARG A O 1
ATOM 1233 N N . ALA A 1 173 ? 14.599 -11.352 -7.652 1.00 68.25 173 ALA A N 1
ATOM 1234 C CA . ALA A 1 173 ? 14.359 -11.542 -6.231 1.00 68.25 173 ALA A CA 1
ATOM 1235 C C . ALA A 1 173 ? 12.878 -11.811 -5.910 1.00 68.25 173 ALA A C 1
ATOM 1237 O O . ALA A 1 173 ? 12.597 -12.507 -4.941 1.00 68.25 173 ALA A O 1
ATOM 1238 N N . ALA A 1 174 ? 11.935 -11.301 -6.701 1.00 67.25 174 ALA A N 1
ATOM 1239 C CA . ALA A 1 174 ? 10.525 -11.652 -6.583 1.00 67.25 174 ALA A CA 1
ATOM 1240 C C . ALA A 1 174 ? 10.265 -13.091 -7.065 1.00 67.25 174 ALA A C 1
ATOM 1242 O O . ALA A 1 174 ? 9.544 -13.823 -6.394 1.00 67.25 174 ALA A O 1
ATOM 1243 N N . ASP A 1 175 ? 10.915 -13.525 -8.149 1.00 69.25 175 ASP A N 1
ATOM 1244 C CA . ASP A 1 175 ? 10.798 -14.892 -8.675 1.00 69.25 175 ASP A CA 1
ATOM 1245 C C . ASP A 1 175 ? 11.310 -15.942 -7.674 1.00 69.25 175 ASP A C 1
ATOM 1247 O O . ASP A 1 175 ? 10.688 -16.990 -7.499 1.00 69.25 175 ASP A O 1
ATOM 1251 N N . ASP A 1 176 ? 12.397 -15.634 -6.960 1.00 72.00 176 ASP A N 1
ATOM 1252 C CA . ASP A 1 176 ? 12.973 -16.490 -5.914 1.00 72.00 176 ASP A CA 1
ATOM 1253 C C . ASP A 1 176 ? 12.221 -16.404 -4.561 1.00 72.00 176 ASP A C 1
ATOM 1255 O O . ASP A 1 176 ? 12.562 -17.116 -3.609 1.00 72.00 176 ASP A O 1
ATOM 1259 N N . SER A 1 177 ? 11.232 -15.511 -4.418 1.00 71.69 177 SER A N 1
ATOM 1260 C CA . SER A 1 177 ? 10.519 -15.261 -3.156 1.00 71.69 177 SER A CA 1
ATOM 1261 C C . SER A 1 177 ? 9.293 -16.164 -3.005 1.00 71.69 177 SER A C 1
ATOM 1263 O O . SER A 1 177 ? 8.352 -16.138 -3.797 1.00 71.69 177 SER A O 1
ATOM 1265 N N . ARG A 1 178 ? 9.256 -16.932 -1.910 1.00 74.81 178 ARG A N 1
ATOM 1266 C CA . ARG A 1 178 ? 8.123 -17.823 -1.597 1.00 74.81 178 ARG A CA 1
ATOM 1267 C C . ARG A 1 178 ?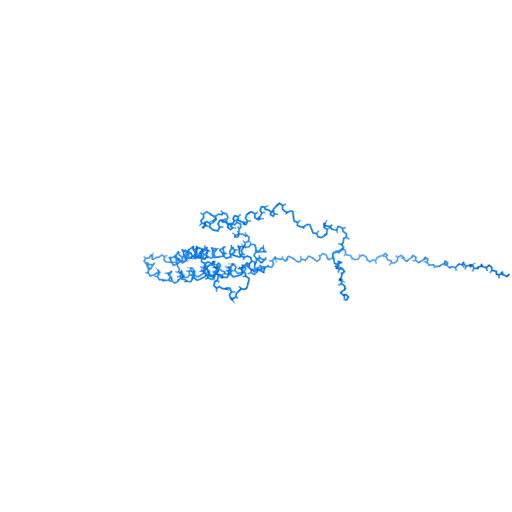 6.859 -17.045 -1.249 1.00 74.81 178 ARG A C 1
ATOM 1269 O O . ARG A 1 178 ? 5.762 -17.490 -1.577 1.00 74.81 178 ARG A O 1
ATOM 1276 N N . LEU A 1 179 ? 7.005 -15.905 -0.569 1.00 69.75 179 LEU A N 1
ATOM 1277 C CA . LEU A 1 179 ? 5.864 -15.055 -0.238 1.00 69.75 179 LEU A CA 1
ATOM 1278 C C . LEU A 1 179 ? 5.327 -14.365 -1.487 1.00 69.75 179 LEU A C 1
ATOM 1280 O O . LEU A 1 179 ? 4.116 -14.358 -1.681 1.00 69.75 179 LEU A O 1
ATOM 1284 N N . ALA A 1 180 ? 6.201 -13.853 -2.358 1.00 70.12 180 ALA A N 1
ATOM 1285 C CA . ALA A 1 180 ? 5.770 -13.261 -3.616 1.00 70.12 180 ALA A CA 1
ATOM 1286 C C . ALA A 1 180 ? 5.000 -14.273 -4.473 1.00 70.12 180 ALA A C 1
ATOM 1288 O O . ALA A 1 180 ? 3.906 -13.953 -4.932 1.00 70.12 180 ALA A O 1
ATOM 1289 N N . GLN A 1 181 ? 5.498 -15.510 -4.599 1.00 71.06 181 GLN A N 1
ATOM 1290 C CA . GLN A 1 181 ? 4.786 -16.574 -5.312 1.00 71.06 181 GLN A CA 1
ATOM 1291 C C . GLN A 1 181 ? 3.429 -16.906 -4.675 1.00 71.06 181 GLN A C 1
ATOM 1293 O O . GLN A 1 181 ? 2.433 -16.960 -5.388 1.00 71.06 181 GLN A O 1
ATOM 1298 N N . PHE A 1 182 ? 3.343 -17.020 -3.343 1.00 72.75 182 PHE A N 1
ATOM 1299 C CA . PHE A 1 182 ? 2.064 -17.224 -2.647 1.00 72.75 182 PHE A CA 1
ATOM 1300 C C . PHE A 1 182 ? 1.044 -16.118 -2.964 1.00 72.75 182 PHE A C 1
ATOM 1302 O O . PHE A 1 182 ? -0.117 -16.399 -3.267 1.00 72.75 182 PHE A O 1
ATOM 1309 N N . PHE A 1 183 ? 1.481 -14.856 -2.937 1.00 70.56 183 PHE A N 1
ATOM 1310 C CA . PHE A 1 183 ? 0.634 -13.717 -3.286 1.00 70.56 183 PHE A CA 1
ATOM 1311 C C . PHE A 1 183 ? 0.258 -13.718 -4.776 1.00 70.56 183 PHE A C 1
ATOM 1313 O O . PHE A 1 183 ? -0.895 -13.443 -5.114 1.00 70.56 183 PHE A O 1
ATOM 1320 N N . MET A 1 184 ? 1.173 -14.075 -5.680 1.00 62.88 184 MET A N 1
ATOM 1321 C CA . MET A 1 184 ? 0.878 -14.175 -7.115 1.00 62.88 184 MET A CA 1
ATOM 1322 C C . MET A 1 184 ? -0.081 -15.324 -7.449 1.00 62.88 184 MET A C 1
ATOM 1324 O O . MET A 1 184 ? -0.952 -15.151 -8.293 1.00 62.88 184 MET A O 1
ATOM 1328 N N . ASP A 1 185 ? -0.001 -16.457 -6.758 1.00 68.19 185 ASP A N 1
ATOM 1329 C CA . ASP A 1 185 ? -0.921 -17.584 -6.965 1.00 68.19 185 ASP A CA 1
ATOM 1330 C C . ASP A 1 185 ? -2.322 -17.311 -6.395 1.00 68.19 185 ASP A C 1
ATOM 1332 O O . ASP A 1 185 ? -3.304 -17.927 -6.809 1.00 68.19 185 ASP A O 1
ATOM 1336 N N . SER A 1 186 ? -2.446 -16.345 -5.480 1.00 61.88 186 SER A N 1
ATOM 1337 C CA . SER A 1 186 ? -3.735 -15.886 -4.947 1.00 61.88 186 SER A CA 1
ATOM 1338 C C . SER A 1 186 ? -4.448 -14.832 -5.817 1.00 61.88 186 SER A C 1
ATOM 1340 O O . SER A 1 186 ? -5.630 -14.545 -5.591 1.00 61.88 186 SER A O 1
ATOM 1342 N N . LEU A 1 187 ? -3.784 -14.320 -6.866 1.00 58.34 187 LEU A N 1
ATOM 1343 C CA . LEU A 1 187 ? -4.330 -13.347 -7.829 1.00 58.34 187 LEU A CA 1
ATOM 1344 C C . LEU A 1 187 ? -5.658 -13.739 -8.507 1.00 58.34 187 LEU A C 1
ATOM 1346 O O . LEU A 1 187 ? -6.509 -12.853 -8.628 1.00 58.34 187 LEU A O 1
ATOM 1350 N N . PRO A 1 188 ? -5.926 -15.012 -8.876 1.00 57.59 188 PRO A N 1
ATOM 1351 C CA . PRO A 1 188 ? -7.153 -15.381 -9.594 1.00 57.59 188 PRO A CA 1
ATOM 1352 C C . PRO A 1 188 ? -8.445 -15.055 -8.828 1.00 57.59 188 PRO A C 1
ATOM 1354 O O . PRO A 1 188 ? -9.519 -14.914 -9.416 1.00 57.59 188 PRO A O 1
ATOM 1357 N N . SER A 1 189 ? -8.366 -14.919 -7.499 1.00 53.81 189 SER A N 1
ATOM 1358 C CA . SER A 1 189 ? -9.510 -14.520 -6.666 1.00 53.81 189 SER A CA 1
ATOM 1359 C C . SER A 1 189 ? -9.764 -13.008 -6.696 1.00 53.81 189 SER A C 1
ATOM 1361 O O . SER A 1 189 ? -10.898 -12.565 -6.503 1.00 53.81 189 SER A O 1
ATOM 1363 N N . VAL A 1 190 ? -8.725 -12.215 -6.963 1.00 49.56 190 VAL A N 1
ATOM 1364 C CA . VAL A 1 190 ? -8.754 -10.746 -6.953 1.00 49.56 190 VAL A CA 1
ATOM 1365 C C . VAL A 1 190 ? -9.126 -10.186 -8.335 1.00 49.56 190 VAL A C 1
ATOM 1367 O O . VAL A 1 190 ? -9.733 -9.120 -8.402 1.00 49.56 190 VAL A O 1
ATOM 1370 N N . ASP A 1 191 ? -8.924 -10.938 -9.427 1.00 52.78 191 ASP A N 1
ATOM 1371 C CA . ASP A 1 191 ? -9.287 -10.561 -10.814 1.00 52.78 191 ASP A CA 1
ATOM 1372 C C . ASP A 1 191 ? -10.751 -10.142 -11.019 1.00 52.78 191 ASP A C 1
ATOM 1374 O O . ASP A 1 191 ? -11.078 -9.380 -11.935 1.00 52.78 191 ASP A O 1
ATOM 1378 N N . ARG A 1 192 ? -11.655 -10.593 -10.144 1.00 56.72 192 ARG A N 1
ATOM 1379 C CA . ARG A 1 192 ? -13.076 -10.206 -10.179 1.00 56.72 192 ARG A CA 1
ATOM 1380 C C . ARG A 1 192 ? -13.328 -8.795 -9.645 1.00 56.72 192 ARG A C 1
ATOM 1382 O O . ARG A 1 192 ? -14.344 -8.194 -9.983 1.00 56.72 192 ARG A O 1
ATOM 1389 N N . LEU A 1 193 ? -12.417 -8.286 -8.820 1.00 52.19 193 LEU A N 1
ATOM 1390 C CA . LEU A 1 193 ? -12.468 -6.965 -8.194 1.00 52.19 193 LEU A CA 1
ATOM 1391 C C . LEU A 1 193 ? -11.505 -5.975 -8.862 1.00 52.19 193 LEU A C 1
ATOM 1393 O O . LEU A 1 193 ? -11.608 -4.770 -8.630 1.00 52.19 193 LEU A O 1
ATOM 1397 N N . LEU A 1 194 ? -10.585 -6.469 -9.698 1.00 52.22 194 LEU A N 1
ATOM 1398 C CA . LEU A 1 194 ? -9.597 -5.641 -10.372 1.00 52.22 194 LEU A CA 1
ATOM 1399 C C . LEU A 1 194 ? -10.184 -4.893 -11.591 1.00 52.22 194 LEU A C 1
ATOM 1401 O O . LEU A 1 194 ? -10.985 -5.447 -12.355 1.00 52.22 194 LEU A O 1
ATOM 1405 N N . PRO A 1 195 ? -9.769 -3.628 -11.808 1.00 51.81 195 PRO A N 1
ATOM 1406 C CA . PRO A 1 195 ? -10.123 -2.840 -12.989 1.00 51.81 195 PRO A CA 1
ATOM 1407 C C . PRO A 1 195 ? -9.692 -3.536 -14.292 1.00 51.81 195 PRO A C 1
ATOM 1409 O O . PRO A 1 195 ? -8.653 -4.189 -14.321 1.00 51.81 195 PRO A O 1
ATOM 1412 N N . GLN A 1 196 ? -10.431 -3.324 -15.393 1.00 50.81 196 GLN A N 1
ATOM 1413 C CA . GLN A 1 196 ? -10.194 -3.954 -16.713 1.00 50.81 196 GLN A CA 1
ATOM 1414 C C . GLN A 1 196 ? -8.717 -3.990 -17.154 1.00 50.81 196 GLN A C 1
ATOM 1416 O O . GLN A 1 196 ? -8.227 -5.035 -17.556 1.00 50.81 196 GLN A O 1
ATOM 1421 N N . ARG A 1 197 ? -7.985 -2.894 -16.961 1.00 51.16 197 ARG A N 1
ATOM 1422 C CA . ARG A 1 197 ? -6.559 -2.741 -17.303 1.00 51.16 197 ARG A CA 1
ATOM 1423 C C . ARG A 1 197 ? -5.595 -3.692 -16.570 1.00 51.16 197 ARG A C 1
ATOM 1425 O O . ARG A 1 197 ? -4.583 -4.080 -17.139 1.00 51.16 197 ARG A O 1
ATOM 1432 N N . PHE A 1 198 ? -5.910 -4.128 -15.347 1.00 53.50 198 PHE A N 1
ATOM 1433 C CA . PHE A 1 198 ? -5.111 -5.151 -14.653 1.00 53.50 198 PHE A CA 1
ATOM 1434 C C . PHE A 1 198 ? -5.472 -6.571 -15.097 1.00 53.50 198 PHE A C 1
ATOM 1436 O O . PHE A 1 198 ? -4.611 -7.442 -15.041 1.00 53.50 198 PHE A O 1
ATOM 1443 N N . ARG A 1 199 ? -6.695 -6.801 -15.605 1.00 58.50 199 ARG A N 1
ATOM 1444 C CA . ARG A 1 199 ? -7.059 -8.084 -16.235 1.00 58.50 199 ARG A CA 1
ATOM 1445 C C . ARG A 1 199 ? -6.282 -8.314 -17.522 1.00 58.50 199 ARG A C 1
ATOM 1447 O O . ARG A 1 199 ? -5.900 -9.442 -17.803 1.00 58.50 199 ARG A O 1
ATOM 1454 N N . ASP A 1 200 ? -6.000 -7.250 -18.268 1.00 58.91 200 ASP A N 1
ATOM 1455 C CA . ASP A 1 200 ? -5.173 -7.346 -19.471 1.00 58.91 200 ASP A CA 1
ATOM 1456 C C . ASP A 1 200 ? -3.722 -7.709 -19.125 1.00 58.91 200 ASP A C 1
ATOM 1458 O O . ASP A 1 200 ? -3.103 -8.510 -19.825 1.00 58.91 200 ASP A O 1
ATOM 1462 N N . ALA A 1 201 ? -3.199 -7.178 -18.015 1.00 54.97 201 ALA A N 1
ATOM 1463 C CA . ALA A 1 201 ? -1.875 -7.506 -17.494 1.00 54.97 201 ALA A CA 1
ATOM 1464 C C . ALA A 1 201 ? -1.797 -8.932 -16.909 1.00 54.97 201 ALA A C 1
ATOM 1466 O O . ALA A 1 201 ? -0.890 -9.689 -17.257 1.00 54.97 201 ALA A O 1
ATOM 1467 N N . ALA A 1 202 ? -2.768 -9.337 -16.084 1.00 54.75 202 ALA A N 1
ATOM 1468 C CA . ALA A 1 202 ? -2.864 -10.697 -15.547 1.00 54.75 202 ALA A CA 1
ATOM 1469 C C . ALA A 1 202 ? -3.052 -11.730 -16.674 1.00 54.75 202 ALA A C 1
ATOM 1471 O O . ALA A 1 202 ? -2.315 -12.710 -16.754 1.00 54.75 202 ALA A O 1
ATOM 1472 N N . GLY A 1 203 ? -3.931 -11.439 -17.637 1.00 62.53 203 GLY A N 1
ATOM 1473 C CA . GLY A 1 203 ? -4.135 -12.266 -18.825 1.00 62.53 203 GLY A CA 1
ATOM 1474 C C . GLY A 1 203 ? -2.945 -12.277 -19.794 1.00 62.53 203 GLY A C 1
ATOM 1475 O O . GLY A 1 203 ? -2.814 -13.197 -20.602 1.00 62.53 203 GLY A O 1
ATOM 1476 N N . GLN A 1 204 ? -2.052 -11.281 -19.758 1.00 59.09 204 GLN A N 1
ATOM 1477 C CA . GLN A 1 204 ? -0.748 -11.378 -20.426 1.00 59.09 204 GLN A CA 1
ATOM 1478 C C . GLN A 1 204 ? 0.175 -12.359 -19.697 1.00 59.09 204 GLN A C 1
ATOM 1480 O O . GLN A 1 204 ? 0.815 -13.174 -20.360 1.00 59.09 204 GLN A O 1
ATOM 1485 N N . LEU A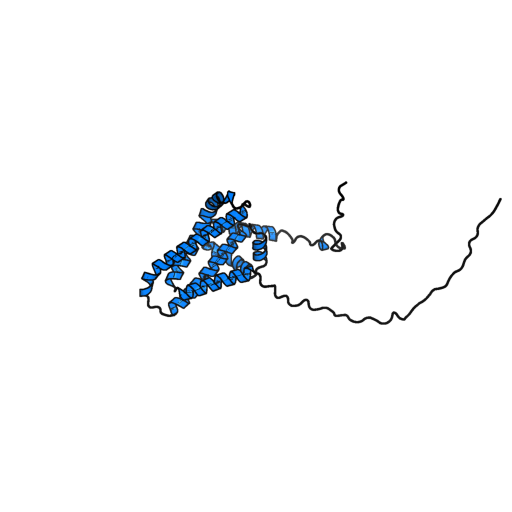 1 205 ? 0.213 -12.323 -18.364 1.00 61.91 205 LEU A N 1
ATOM 1486 C CA . LEU A 1 205 ? 1.037 -13.220 -17.553 1.00 61.91 205 LEU A CA 1
ATOM 1487 C C . LEU A 1 205 ? 0.611 -14.691 -17.704 1.00 61.91 205 LEU A C 1
ATOM 1489 O O . LEU A 1 205 ? 1.470 -15.559 -17.860 1.00 61.91 205 LEU A O 1
ATOM 1493 N N . ASP A 1 206 ? -0.696 -14.964 -17.737 1.00 68.25 206 ASP A N 1
ATOM 1494 C CA . ASP A 1 206 ? -1.238 -16.313 -17.952 1.00 68.25 206 ASP A CA 1
ATOM 1495 C C . ASP A 1 206 ? -0.896 -16.856 -19.342 1.00 68.25 206 ASP A C 1
ATOM 1497 O O . ASP A 1 206 ? -0.424 -17.985 -19.466 1.00 68.25 206 ASP A O 1
ATOM 1501 N N . ARG A 1 207 ? -1.023 -16.027 -20.389 1.00 69.44 207 ARG A N 1
ATOM 1502 C CA . ARG A 1 207 ? -0.584 -16.395 -21.746 1.00 69.44 207 ARG A CA 1
ATOM 1503 C C . ARG A 1 207 ? 0.912 -16.694 -21.800 1.00 69.44 207 ARG A C 1
ATOM 1505 O O . ARG A 1 207 ? 1.322 -17.646 -22.457 1.00 69.44 207 ARG A O 1
ATOM 1512 N N . TRP A 1 208 ? 1.738 -15.914 -21.104 1.00 59.06 208 TRP A N 1
ATOM 1513 C CA . TRP A 1 208 ? 3.173 -16.185 -20.996 1.00 59.06 208 TRP A CA 1
ATOM 1514 C C . TRP A 1 208 ? 3.472 -17.485 -20.236 1.00 59.06 208 TRP A C 1
ATOM 1516 O O . TRP A 1 208 ? 4.357 -18.231 -20.659 1.00 59.06 208 TRP A O 1
ATOM 1526 N N . ARG A 1 209 ? 2.734 -17.808 -19.164 1.00 63.91 209 ARG A N 1
ATOM 1527 C CA . ARG A 1 209 ? 2.853 -19.100 -18.457 1.00 63.91 209 ARG A CA 1
ATOM 1528 C C . ARG A 1 209 ? 2.433 -20.273 -19.335 1.00 63.91 209 ARG A C 1
ATOM 1530 O O . ARG A 1 209 ? 3.114 -21.290 -19.342 1.00 63.91 209 ARG A O 1
ATOM 1537 N N . GLU A 1 210 ? 1.360 -20.133 -20.104 1.00 73.75 210 GLU A N 1
ATOM 1538 C CA . GLU A 1 210 ? 0.898 -21.166 -21.035 1.00 73.75 210 GLU A CA 1
ATOM 1539 C C . GLU A 1 210 ? 1.946 -21.422 -22.126 1.00 73.75 210 GLU A C 1
ATOM 1541 O O . GLU A 1 210 ? 2.394 -22.554 -22.311 1.00 73.75 210 GLU A O 1
ATOM 1546 N N . LEU A 1 211 ? 2.450 -20.361 -22.763 1.00 68.81 211 LEU A N 1
ATOM 1547 C CA . LEU A 1 211 ? 3.511 -20.467 -23.765 1.00 68.81 211 LEU A CA 1
ATOM 1548 C C . LEU A 1 211 ? 4.791 -21.076 -23.184 1.00 68.81 211 LEU A C 1
ATOM 1550 O O . LEU A 1 211 ? 5.382 -21.952 -23.808 1.00 68.81 211 LEU A O 1
ATOM 1554 N N . THR A 1 212 ? 5.203 -20.669 -21.983 1.00 66.19 212 THR A N 1
ATOM 1555 C CA . THR A 1 212 ? 6.396 -21.233 -21.333 1.00 66.19 212 THR A CA 1
ATOM 1556 C C . THR A 1 212 ? 6.181 -22.655 -20.820 1.00 66.19 212 THR A C 1
ATOM 1558 O O . THR A 1 212 ? 7.136 -23.421 -20.814 1.00 66.19 212 THR A O 1
ATOM 1561 N N . SER A 1 213 ? 4.952 -23.068 -20.492 1.00 68.94 213 SER A N 1
ATOM 1562 C CA . SER A 1 213 ? 4.640 -24.461 -20.133 1.00 68.94 213 SER A CA 1
ATOM 1563 C C . SER A 1 213 ? 4.810 -25.433 -21.307 1.00 68.94 213 SER A C 1
ATOM 1565 O O . SER A 1 213 ? 5.116 -26.609 -21.108 1.00 68.94 213 SER A O 1
ATOM 1567 N N . HIS A 1 214 ? 4.664 -24.934 -22.539 1.00 69.38 214 HIS A N 1
ATOM 1568 C CA . HIS A 1 214 ? 4.929 -25.688 -23.764 1.00 69.38 214 HIS A CA 1
ATOM 1569 C C . HIS A 1 214 ? 6.397 -25.637 -24.201 1.00 69.38 214 HIS A C 1
ATOM 1571 O O . HIS A 1 214 ? 6.842 -26.494 -24.968 1.00 69.38 214 HIS A O 1
ATOM 1577 N N . LEU A 1 215 ? 7.166 -24.664 -23.709 1.00 61.75 215 LEU A N 1
ATOM 1578 C CA . LEU A 1 215 ? 8.604 -24.605 -23.924 1.00 61.75 215 LEU A CA 1
ATOM 1579 C C . LEU A 1 215 ? 9.278 -25.521 -22.900 1.00 61.75 215 LEU A C 1
ATOM 1581 O O . LEU A 1 215 ? 9.299 -25.244 -21.704 1.00 61.75 215 LEU A O 1
ATOM 1585 N N . GLN A 1 216 ? 9.831 -26.641 -23.369 1.00 60.66 216 GLN A N 1
ATOM 1586 C CA . GLN A 1 216 ? 10.642 -27.504 -22.513 1.00 60.66 216 GLN A CA 1
ATOM 1587 C C . GLN A 1 216 ? 11.746 -26.676 -21.826 1.00 60.66 216 GLN A C 1
ATOM 1589 O O . GLN A 1 216 ? 12.294 -25.766 -22.460 1.00 60.66 216 GLN A O 1
ATOM 1594 N N . PRO A 1 217 ? 12.105 -26.986 -20.563 1.00 60.62 217 PRO A N 1
ATOM 1595 C CA . PRO A 1 217 ? 13.239 -26.352 -19.901 1.00 60.62 217 PRO A CA 1
ATOM 1596 C C . PRO A 1 217 ? 14.450 -26.405 -20.830 1.00 60.62 217 PRO A C 1
ATOM 1598 O O . PRO A 1 217 ? 14.727 -27.471 -21.384 1.00 60.62 217 PRO A O 1
ATOM 1601 N N . ILE A 1 218 ? 15.146 -25.276 -21.022 1.00 63.47 218 ILE A N 1
ATOM 1602 C CA . ILE A 1 218 ? 16.329 -25.221 -21.891 1.00 63.47 218 ILE A CA 1
ATOM 1603 C C . ILE A 1 218 ? 17.251 -26.372 -21.471 1.00 63.47 218 ILE A C 1
ATOM 1605 O O . ILE A 1 218 ? 17.669 -26.395 -20.305 1.00 63.47 218 ILE A O 1
ATOM 1609 N N . PRO A 1 219 ? 17.533 -27.344 -22.361 1.00 64.62 219 PRO A N 1
ATOM 1610 C CA . PRO A 1 219 ? 18.325 -28.499 -21.990 1.00 64.62 219 PRO A CA 1
ATOM 1611 C C . PRO A 1 219 ? 19.656 -28.003 -21.440 1.00 64.62 219 PRO A C 1
ATOM 1613 O O . PRO A 1 219 ? 20.315 -27.135 -22.016 1.00 64.62 219 PRO A O 1
ATOM 1616 N N . THR A 1 220 ? 20.025 -28.494 -20.261 1.00 62.81 220 THR A N 1
ATOM 1617 C CA . THR A 1 220 ? 21.274 -28.063 -19.625 1.00 62.81 220 THR A CA 1
ATOM 1618 C C . THR A 1 220 ? 22.437 -28.445 -20.544 1.00 62.81 220 THR A C 1
ATOM 1620 O O . THR A 1 220 ? 22.335 -29.425 -21.275 1.00 62.81 220 THR A O 1
ATOM 1623 N N . GLN A 1 221 ? 23.559 -27.718 -20.525 1.00 62.75 221 GLN A N 1
ATOM 1624 C CA . GLN A 1 221 ? 24.702 -27.991 -21.419 1.00 62.75 221 GLN A CA 1
ATOM 1625 C C . GLN A 1 221 ? 25.144 -29.474 -21.406 1.00 62.75 221 GLN A C 1
ATOM 1627 O O . GLN A 1 221 ? 25.584 -30.004 -22.415 1.00 62.75 221 GLN A O 1
ATOM 1632 N N . GLU A 1 222 ? 24.948 -30.153 -20.277 1.00 59.59 222 GLU A N 1
ATOM 1633 C CA . GLU A 1 222 ? 25.198 -31.582 -20.057 1.00 59.59 222 GLU A CA 1
ATOM 1634 C C . GLU A 1 222 ? 24.248 -32.517 -20.834 1.00 59.59 222 GLU A C 1
ATOM 1636 O O . GLU A 1 222 ? 24.639 -33.612 -21.226 1.00 59.59 222 GLU A O 1
ATOM 1641 N N . GLN A 1 223 ? 23.018 -32.073 -21.096 1.00 64.75 223 GLN A N 1
ATOM 1642 C CA . GLN A 1 223 ? 22.034 -32.751 -21.946 1.00 64.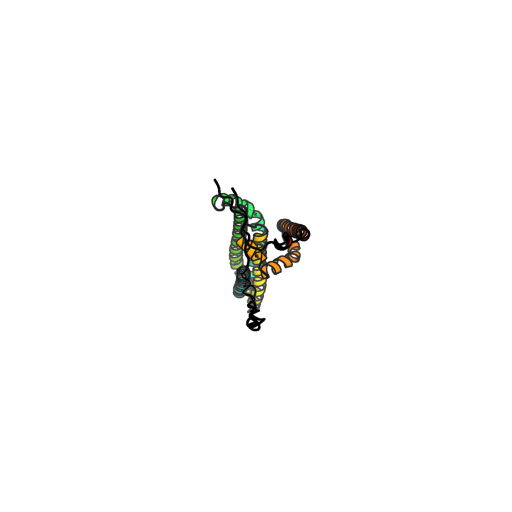75 223 GLN A CA 1
ATOM 1643 C C . GLN A 1 223 ? 22.242 -32.427 -23.431 1.00 64.75 223 GLN A C 1
ATOM 1645 O O . GLN A 1 223 ? 21.953 -33.265 -24.280 1.00 64.75 223 GLN A O 1
ATOM 1650 N N . ILE A 1 224 ? 22.753 -31.229 -23.746 1.00 68.88 224 ILE A N 1
ATOM 1651 C CA . ILE A 1 224 ? 23.062 -30.817 -25.125 1.00 68.88 224 ILE A CA 1
ATOM 1652 C C . ILE A 1 224 ? 24.356 -31.485 -25.615 1.00 68.88 224 ILE A C 1
ATOM 1654 O O . ILE A 1 224 ? 24.429 -31.915 -26.763 1.00 68.88 224 ILE A O 1
ATOM 1658 N N . LEU A 1 225 ? 25.374 -31.587 -24.755 1.00 70.75 225 LEU A N 1
ATOM 1659 C CA . LEU A 1 225 ? 26.686 -32.155 -25.067 1.00 70.75 225 LEU A CA 1
ATOM 1660 C C . LEU A 1 225 ? 27.093 -33.191 -24.005 1.00 70.75 225 LEU A C 1
ATOM 1662 O O . LEU A 1 225 ? 27.919 -32.896 -23.131 1.00 70.75 225 LEU A O 1
ATOM 1666 N N . PRO A 1 226 ? 26.534 -34.413 -24.063 1.00 66.44 226 PRO A N 1
ATOM 1667 C CA . PRO A 1 226 ? 26.895 -35.473 -23.132 1.00 66.44 226 PRO A CA 1
ATOM 1668 C C . PRO A 1 226 ? 28.389 -35.794 -23.268 1.00 66.44 226 PRO A C 1
ATOM 1670 O O . PRO A 1 226 ? 28.853 -36.252 -24.310 1.00 66.44 226 PRO A O 1
ATOM 1673 N N . GLY A 1 227 ? 29.150 -35.527 -22.204 1.00 67.44 227 GLY A N 1
ATOM 1674 C CA . GLY A 1 227 ? 30.589 -35.797 -22.138 1.00 67.44 227 GLY A CA 1
ATOM 1675 C C . GLY A 1 227 ? 31.510 -34.588 -22.324 1.00 67.44 227 GLY A C 1
ATOM 1676 O O . GLY A 1 227 ? 32.725 -34.765 -22.257 1.00 67.44 227 GLY A O 1
ATOM 1677 N N . VAL A 1 228 ? 30.987 -33.368 -22.501 1.00 65.88 228 VAL A N 1
ATOM 1678 C CA . VAL A 1 228 ? 31.819 -32.151 -22.478 1.00 65.88 228 VAL A CA 1
ATOM 1679 C C . VAL A 1 228 ? 31.993 -31.675 -21.028 1.00 65.88 228 VAL A C 1
ATOM 1681 O O . VAL A 1 228 ? 31.005 -31.334 -20.376 1.00 65.88 228 VAL A O 1
ATOM 1684 N N . PRO A 1 229 ? 33.227 -31.644 -20.484 1.00 63.47 229 PRO A N 1
ATOM 1685 C CA . PRO A 1 229 ? 33.471 -31.163 -19.129 1.00 63.47 229 PRO A CA 1
ATOM 1686 C C . PRO A 1 229 ? 33.053 -29.697 -19.000 1.00 63.47 229 PRO A C 1
ATOM 1688 O O . PRO A 1 229 ? 33.489 -28.849 -19.784 1.00 63.47 229 PRO A O 1
ATOM 1691 N N . LYS A 1 230 ? 32.241 -29.386 -17.984 1.00 56.91 230 LYS A N 1
ATOM 1692 C CA . LYS A 1 230 ? 31.881 -28.006 -17.629 1.00 56.91 230 LYS A CA 1
ATOM 1693 C C . LYS A 1 230 ? 33.175 -27.217 -17.385 1.00 56.91 230 LYS A C 1
ATOM 1695 O O . LYS A 1 230 ? 33.880 -27.498 -16.421 1.00 56.91 230 LYS A O 1
ATOM 1700 N N . GLY A 1 231 ? 33.503 -26.266 -18.264 1.00 60.19 231 GLY A N 1
ATOM 1701 C CA . GLY A 1 231 ? 34.672 -25.388 -18.100 1.00 60.19 231 GLY A CA 1
ATOM 1702 C C . GLY A 1 231 ? 35.658 -25.302 -19.269 1.00 60.19 231 GLY A C 1
ATOM 1703 O O . GLY A 1 231 ? 36.645 -24.582 -19.140 1.00 60.19 231 GLY A O 1
ATOM 1704 N N . GLN A 1 232 ? 35.427 -25.959 -20.413 1.00 53.28 232 GLN A N 1
ATOM 1705 C CA . GLN A 1 232 ? 36.210 -25.650 -21.618 1.00 53.28 232 GLN A CA 1
ATOM 1706 C C . GLN A 1 232 ? 35.716 -24.330 -22.216 1.00 53.28 232 GLN A C 1
ATOM 1708 O O . GLN A 1 232 ? 34.734 -24.280 -22.953 1.00 53.28 232 GLN A O 1
ATOM 1713 N N . ALA A 1 233 ? 36.370 -23.245 -21.805 1.00 51.16 233 ALA A N 1
ATOM 1714 C CA . ALA A 1 233 ? 36.162 -21.913 -22.338 1.00 51.16 233 ALA A CA 1
ATOM 1715 C C . ALA A 1 233 ? 36.295 -21.917 -23.868 1.00 51.16 233 ALA A C 1
ATOM 1717 O O . ALA A 1 233 ? 37.217 -22.511 -24.428 1.00 51.16 233 ALA A O 1
ATOM 1718 N N . THR A 1 234 ? 35.368 -21.220 -24.520 1.00 56.47 234 THR A N 1
ATOM 1719 C CA . THR A 1 234 ? 35.465 -20.749 -25.902 1.00 56.47 234 THR A CA 1
ATOM 1720 C C . THR A 1 234 ? 36.904 -20.320 -26.210 1.00 56.47 234 THR A C 1
ATOM 1722 O O . THR A 1 234 ? 37.444 -19.511 -25.452 1.00 56.47 234 THR A O 1
ATOM 1725 N N . PRO A 1 235 ? 37.544 -20.811 -27.287 1.00 52.09 235 PRO A N 1
ATOM 1726 C CA . PRO A 1 235 ? 38.838 -20.295 -27.707 1.00 52.09 235 PRO A CA 1
ATOM 1727 C C . PRO A 1 235 ? 38.713 -18.787 -27.930 1.00 52.09 235 PRO A C 1
ATOM 1729 O O . PRO A 1 235 ? 38.005 -18.345 -28.835 1.00 52.09 235 PRO A O 1
ATOM 1732 N N . THR A 1 236 ? 39.349 -17.994 -27.071 1.00 51.53 236 THR A N 1
ATOM 1733 C CA . THR A 1 236 ? 39.444 -16.544 -27.225 1.00 51.53 236 THR A CA 1
ATOM 1734 C C . THR A 1 236 ? 40.097 -16.272 -28.575 1.00 51.53 236 THR A C 1
ATOM 1736 O O . THR A 1 236 ? 41.293 -16.504 -28.746 1.00 51.53 236 THR A O 1
ATOM 1739 N N . ALA A 1 237 ? 39.312 -15.832 -29.558 1.00 53.53 237 ALA A N 1
ATOM 1740 C CA . ALA A 1 237 ? 39.842 -15.390 -30.836 1.00 53.53 237 ALA A CA 1
ATOM 1741 C C . ALA A 1 237 ? 40.727 -14.165 -30.572 1.00 53.53 237 ALA A C 1
ATOM 1743 O O . ALA A 1 237 ? 40.230 -13.096 -30.223 1.00 53.53 237 ALA A O 1
ATOM 1744 N N . GLN A 1 238 ? 42.046 -14.342 -30.668 1.00 46.22 238 GLN A N 1
ATOM 1745 C CA . GLN A 1 238 ? 42.999 -13.238 -30.603 1.00 46.22 238 GLN A CA 1
ATOM 1746 C C . GLN A 1 238 ? 42.743 -12.298 -31.790 1.00 46.22 238 GLN A C 1
ATOM 1748 O O . GLN A 1 238 ? 42.810 -12.756 -32.935 1.00 46.22 238 GLN A O 1
ATOM 1753 N N . PRO A 1 239 ? 42.454 -11.006 -31.554 1.00 57.88 239 PRO A N 1
ATOM 1754 C CA . PRO A 1 239 ? 42.426 -10.032 -32.632 1.00 57.88 239 PRO A CA 1
ATOM 1755 C C . PRO A 1 239 ? 43.861 -9.839 -33.146 1.00 57.88 239 PRO A C 1
ATOM 1757 O O . PRO A 1 239 ? 44.790 -9.687 -32.351 1.00 57.88 239 PRO A O 1
ATOM 1760 N N . ARG A 1 240 ? 44.026 -9.926 -34.470 1.00 58.75 240 ARG A N 1
ATOM 1761 C CA . ARG A 1 240 ? 45.275 -9.605 -35.176 1.00 58.7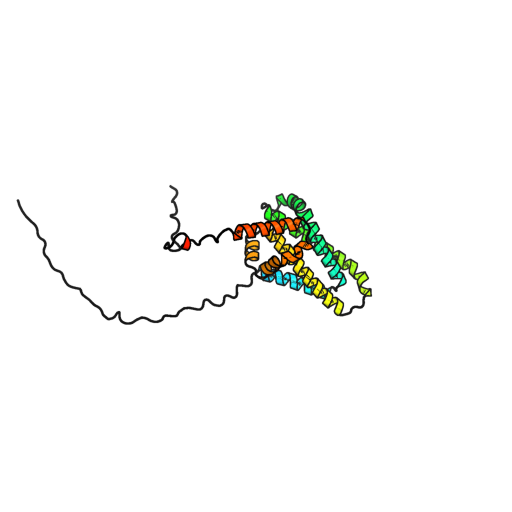5 240 ARG A CA 1
ATOM 1762 C C . ARG A 1 240 ? 45.518 -8.106 -35.216 1.00 58.75 240 ARG A C 1
ATOM 1764 O O . ARG A 1 240 ? 44.517 -7.368 -35.346 1.00 58.75 240 ARG A O 1
#

Secondary structure (DSSP, 8-state):
------------------GGGS-----S-----------PPPHHHHHHHHHHHHHHHHHHHH-HHHHHHHHHHHHHHHHHHHHHHHHHHHHTTTT-S-HHHHHHHHHHHHHHHHHHHHHHHHHHHHHHHTTS--THHHHHHHHHHHHHHHHHHHHHHHHHHHHS---HHHHHHHHT-HHHHHHHHTHHHHTTTS-HHHHHHHHHHHHHHHHHHHSPPPPPHHHHSTT--TT---------

pLDDT: mean 71.94, std 15.55, range [41.06, 94.75]

Foldseek 3Di:
DDDDDDDDDDDPDDPPPDPVVPDDPPDDDPPVVPDPPVPPAQVLNVVLCVLLVVLLVVLLVLFQQLLVLLLVLLVVLLVQLVVCLVVQLVVCVVPDVDSLQSSLVSSVVSSVVSSVVSNVVSVVVCVVVVPPPPPSVRSVNSSVSSNVSSLSVSLSNLLSCLLRVNDVVVVVSLVSHPVSVVSLVVCVVCLVVDDPVVVVSNVVVVVVVVVVVPVDDPQDVCRVDVPDDPPPDDPPPDDD